Protein AF-A0A091QNP7-F1 (afdb_monomer_lite)

Secondary structure (DSSP, 8-state):
----SHHHHHHHHHHHHHH-HHHHHHHHHTT--HHHHHHHHHHHHHHHHHHSS---SS-----TTGGGGHHHHHHHS---HHHHHHHHHHHHHHHHHHHHHH-TTT-----HHHHHHSHHHHHHHHHHHHT----GGGG-GGGGBTSTTSB---TT-TTHHHHTSPS-STTTTTTTTTS-HHHHHTHHHH-THHHHTT--TT-SS---

Structure (mmCIF, N/CA/C/O backbone):
data_AF-A0A091QNP7-F1
#
_entry.id   AF-A0A091QNP7-F1
#
loop_
_atom_site.group_PDB
_atom_site.id
_atom_site.type_symbol
_atom_site.label_atom_id
_atom_site.label_alt_id
_atom_site.label_comp_id
_atom_site.label_asym_id
_atom_site.label_entity_id
_atom_site.label_seq_id
_atom_site.pdbx_PDB_ins_code
_atom_site.Cartn_x
_atom_site.Cartn_y
_atom_site.Cartn_z
_atom_site.occupancy
_atom_site.B_iso_or_equiv
_atom_site.auth_seq_id
_atom_site.auth_comp_id
_atom_site.auth_asym_id
_atom_site.auth_atom_id
_atom_site.pdbx_PDB_model_num
ATOM 1 N N . GLY A 1 1 ? 13.760 8.610 9.015 1.00 51.06 1 GLY A N 1
ATOM 2 C CA . GLY A 1 1 ? 15.199 8.349 9.162 1.00 51.06 1 GLY A CA 1
ATOM 3 C C . GLY A 1 1 ? 15.942 9.652 9.354 1.00 51.06 1 GLY A C 1
ATOM 4 O O . GLY A 1 1 ? 15.444 10.694 8.928 1.00 51.06 1 GLY A O 1
ATOM 5 N N . GLU A 1 2 ? 17.093 9.582 10.011 1.00 57.31 2 GLU A N 1
ATOM 6 C CA . GLU A 1 2 ? 18.054 10.683 10.126 1.00 57.31 2 GLU A CA 1
ATOM 7 C C . GLU A 1 2 ? 18.531 11.152 8.738 1.00 57.31 2 GLU A C 1
ATOM 9 O O . GLU A 1 2 ? 18.482 10.392 7.768 1.00 57.31 2 GLU A O 1
ATOM 14 N N . GLU A 1 3 ? 18.949 12.416 8.619 1.00 69.94 3 GLU A N 1
ATOM 15 C CA . GLU A 1 3 ? 19.499 12.941 7.362 1.00 69.94 3 GLU A CA 1
ATOM 16 C C . GLU A 1 3 ? 20.899 12.385 7.133 1.00 69.94 3 GLU A C 1
ATOM 18 O O . GLU A 1 3 ? 21.809 12.640 7.921 1.00 69.94 3 GLU A O 1
ATOM 23 N N . THR A 1 4 ? 21.100 11.690 6.019 1.00 74.38 4 THR A N 1
ATOM 24 C CA . THR A 1 4 ? 22.408 11.105 5.711 1.00 74.38 4 THR A CA 1
ATOM 25 C C . THR A 1 4 ? 23.381 12.157 5.187 1.00 74.38 4 THR A C 1
ATOM 27 O O . THR A 1 4 ? 24.594 12.009 5.320 1.00 74.38 4 THR A O 1
ATOM 30 N N . ARG A 1 5 ? 22.862 13.215 4.539 1.00 80.75 5 ARG A N 1
ATOM 31 C CA . ARG A 1 5 ? 23.583 14.289 3.826 1.00 80.75 5 ARG A CA 1
ATOM 32 C C . ARG A 1 5 ? 24.533 13.827 2.717 1.00 80.75 5 ARG A C 1
ATOM 34 O O . ARG A 1 5 ? 24.990 14.660 1.932 1.00 80.75 5 ARG A O 1
ATOM 41 N N . ILE A 1 6 ? 24.818 12.533 2.613 1.00 88.62 6 ILE A N 1
ATOM 42 C CA . ILE A 1 6 ? 25.757 11.958 1.656 1.00 88.62 6 ILE A CA 1
ATOM 43 C C . ILE A 1 6 ? 25.082 11.601 0.334 1.00 88.62 6 ILE A C 1
ATOM 45 O O . ILE A 1 6 ? 25.638 11.892 -0.723 1.00 88.62 6 ILE A O 1
ATOM 49 N N . ILE A 1 7 ? 23.842 11.102 0.377 1.00 88.88 7 ILE A N 1
ATOM 50 C CA . ILE A 1 7 ? 23.027 10.840 -0.817 1.00 88.88 7 ILE A CA 1
ATOM 51 C C . ILE A 1 7 ? 22.883 12.102 -1.690 1.00 88.88 7 ILE A C 1
ATOM 53 O O . ILE A 1 7 ? 23.222 12.039 -2.874 1.00 88.88 7 ILE A O 1
ATOM 57 N N . PRO A 1 8 ? 22.467 13.279 -1.171 1.00 85.31 8 PRO A N 1
ATOM 58 C CA . PRO A 1 8 ? 22.360 14.478 -2.005 1.00 85.31 8 PRO A CA 1
ATOM 59 C C . PRO A 1 8 ? 23.708 14.971 -2.560 1.00 85.31 8 PRO A C 1
ATOM 61 O O . PRO A 1 8 ? 23.732 15.534 -3.655 1.00 85.31 8 PRO A O 1
ATOM 64 N N . ARG A 1 9 ? 24.831 14.745 -1.860 1.00 92.31 9 ARG A N 1
ATOM 65 C CA . ARG A 1 9 ? 26.177 15.099 -2.357 1.00 92.31 9 ARG A CA 1
ATOM 66 C C . ARG A 1 9 ? 26.593 14.216 -3.528 1.00 92.31 9 ARG A C 1
ATOM 68 O O . ARG A 1 9 ? 27.063 14.731 -4.539 1.00 92.31 9 ARG A O 1
ATOM 75 N N . LEU A 1 10 ? 26.372 12.909 -3.410 1.00 93.75 10 LEU A N 1
ATOM 76 C CA . LEU A 1 10 ? 26.678 11.958 -4.473 1.00 93.75 10 LEU A CA 1
ATOM 77 C C . LEU A 1 10 ? 25.817 12.224 -5.717 1.00 93.75 10 LEU A C 1
ATOM 79 O O . LEU A 1 10 ? 26.327 12.260 -6.835 1.00 93.75 10 LEU A O 1
ATOM 83 N N . LEU A 1 11 ? 24.525 12.505 -5.524 1.00 89.69 11 LEU A N 1
ATOM 84 C CA . LEU A 1 11 ? 23.616 12.884 -6.609 1.00 89.69 11 LEU A CA 1
ATOM 85 C C . LEU A 1 11 ? 24.062 14.170 -7.323 1.00 89.69 11 LEU A C 1
ATOM 87 O O . LEU A 1 11 ? 24.030 14.228 -8.553 1.00 89.69 11 LEU A O 1
ATOM 91 N N . ALA A 1 12 ? 24.512 15.182 -6.575 1.00 88.88 12 ALA A N 1
ATOM 92 C CA . ALA A 1 12 ? 25.044 16.416 -7.151 1.00 88.88 12 ALA A CA 1
ATOM 93 C C . ALA A 1 12 ? 26.323 16.165 -7.968 1.00 88.88 12 ALA A C 1
ATOM 95 O O . ALA A 1 12 ? 26.458 16.693 -9.072 1.00 88.88 12 ALA A O 1
ATOM 96 N N . MET A 1 13 ? 27.228 15.322 -7.461 1.00 93.94 13 MET A N 1
ATOM 97 C CA . MET A 1 13 ? 28.455 14.943 -8.165 1.00 93.94 13 MET A CA 1
ATOM 98 C C . MET A 1 13 ? 28.148 14.205 -9.473 1.00 93.94 13 MET A C 1
ATOM 100 O O . MET A 1 13 ? 28.656 14.583 -10.527 1.00 93.94 13 MET A O 1
ATOM 104 N N . ARG A 1 14 ? 27.220 13.242 -9.443 1.00 93.81 14 ARG A N 1
ATOM 105 C CA . ARG A 1 14 ? 26.758 12.554 -10.654 1.00 93.81 14 ARG A CA 1
ATOM 106 C C . ARG A 1 14 ? 26.161 13.524 -11.673 1.00 93.81 14 ARG A C 1
ATOM 108 O O . ARG A 1 14 ? 26.443 13.413 -12.865 1.00 93.81 14 ARG A O 1
ATOM 115 N N . GLN A 1 15 ? 25.330 14.476 -11.240 1.00 89.25 15 GLN A N 1
ATOM 116 C CA . GLN A 1 15 ? 24.777 15.488 -12.150 1.00 89.25 15 GLN A CA 1
ATOM 117 C C . GLN A 1 15 ? 25.870 16.361 -12.782 1.00 89.25 15 GLN A C 1
ATOM 119 O O . GLN A 1 15 ? 25.737 16.736 -13.947 1.00 89.25 15 GLN A O 1
ATOM 124 N N . ALA A 1 16 ? 26.935 16.680 -12.043 1.00 92.12 16 ALA A N 1
ATOM 125 C CA . ALA A 1 16 ? 28.058 17.449 -12.570 1.00 92.12 16 ALA A CA 1
ATOM 126 C C . ALA A 1 16 ? 28.788 16.693 -13.693 1.00 92.12 16 ALA A C 1
ATOM 128 O O . ALA A 1 16 ? 29.049 17.284 -14.742 1.00 92.12 16 ALA A O 1
ATOM 129 N N . TRP A 1 17 ? 29.033 15.389 -13.522 1.00 93.62 17 TRP A N 1
ATOM 130 C CA . TRP A 1 17 ? 29.612 14.540 -14.572 1.00 93.62 17 TRP A CA 1
ATOM 131 C C . TRP A 1 17 ? 28.734 14.502 -15.821 1.00 93.62 17 TRP A C 1
ATOM 133 O O . TRP A 1 17 ? 29.217 14.737 -16.922 1.00 93.62 17 TRP A O 1
ATOM 143 N N . ALA A 1 18 ? 27.424 14.310 -15.646 1.00 87.69 18 ALA A N 1
ATOM 144 C CA . ALA A 1 18 ? 26.485 14.240 -16.762 1.00 87.69 18 ALA A CA 1
ATOM 145 C C . ALA A 1 18 ? 26.365 15.559 -17.553 1.00 87.69 18 ALA A C 1
ATOM 147 O O . ALA A 1 18 ? 26.068 15.530 -18.745 1.00 87.69 18 ALA A O 1
ATOM 148 N N . ARG A 1 19 ? 26.569 16.715 -16.904 1.00 90.00 19 ARG A N 1
ATOM 149 C CA . ARG A 1 19 ? 26.488 18.046 -17.538 1.00 90.00 19 ARG A CA 1
ATOM 150 C C . ARG A 1 19 ? 27.803 18.503 -18.171 1.00 90.00 19 ARG A C 1
ATOM 152 O O . ARG A 1 19 ? 27.784 19.364 -19.046 1.00 90.00 19 ARG A O 1
ATOM 159 N N . SER A 1 20 ? 28.935 17.967 -17.725 1.00 93.06 20 SER A N 1
ATOM 160 C CA . SER A 1 20 ? 30.251 18.309 -18.261 1.00 93.06 20 SER A CA 1
ATOM 161 C C . SER A 1 20 ? 30.553 17.455 -19.489 1.00 93.06 20 SER A C 1
ATOM 163 O O . SER A 1 20 ? 30.916 16.292 -19.358 1.00 93.06 20 SER A O 1
ATOM 165 N N . GLY A 1 21 ? 30.450 18.032 -20.691 1.00 88.81 21 GLY A N 1
ATOM 166 C CA . GLY A 1 21 ? 30.704 17.293 -21.936 1.00 88.81 21 GLY A CA 1
ATOM 167 C C . GLY A 1 21 ? 32.105 16.672 -22.003 1.00 88.81 21 GLY A C 1
ATOM 168 O O . GLY A 1 21 ? 32.252 15.528 -22.420 1.00 88.81 21 GLY A O 1
ATOM 169 N N . ARG A 1 22 ? 33.130 17.389 -21.515 1.00 93.50 22 ARG A N 1
ATOM 170 C CA . ARG A 1 22 ? 34.508 16.874 -21.459 1.00 93.50 22 ARG A CA 1
ATOM 171 C C . ARG A 1 22 ? 34.646 15.721 -20.465 1.00 93.50 22 ARG A C 1
ATOM 173 O O . ARG A 1 22 ? 35.313 14.745 -20.776 1.00 93.50 22 ARG A O 1
ATOM 180 N N . GLU A 1 23 ? 34.052 15.836 -19.278 1.00 92.12 23 GLU A N 1
ATOM 181 C CA . GLU A 1 23 ? 34.167 14.778 -18.268 1.00 92.12 23 GLU A CA 1
ATOM 182 C C . GLU A 1 23 ? 33.359 13.543 -18.659 1.00 92.12 23 GLU A C 1
ATOM 184 O O . GLU A 1 23 ? 33.860 12.430 -18.542 1.00 92.12 23 GLU A O 1
ATOM 189 N N . LYS A 1 24 ? 32.156 13.737 -19.210 1.00 89.62 24 LYS A N 1
ATOM 190 C CA . LYS A 1 24 ? 31.344 12.649 -19.750 1.00 89.62 24 LYS A CA 1
ATOM 191 C C . LYS A 1 24 ? 32.107 11.855 -20.811 1.00 89.62 24 LYS A C 1
ATOM 193 O O . LYS A 1 24 ? 32.176 10.639 -20.709 1.00 89.62 24 LYS A O 1
ATOM 198 N N . MET A 1 25 ? 32.751 12.541 -21.758 1.00 91.88 25 MET A N 1
ATOM 199 C CA . MET A 1 25 ? 33.555 11.887 -22.795 1.00 91.88 25 MET A CA 1
ATOM 200 C C . MET A 1 25 ? 34.696 11.049 -22.205 1.00 91.88 25 MET A C 1
ATOM 202 O O . MET A 1 25 ? 34.890 9.913 -22.618 1.00 91.88 25 MET A O 1
ATOM 206 N N . ARG A 1 26 ? 35.410 11.564 -21.194 1.00 95.38 26 ARG A N 1
ATOM 207 C CA . ARG A 1 26 ? 36.482 10.811 -20.518 1.00 95.38 26 ARG A CA 1
ATOM 208 C C . ARG A 1 26 ? 35.960 9.574 -19.791 1.00 95.38 26 ARG A C 1
ATOM 210 O O . ARG A 1 26 ? 36.621 8.541 -19.812 1.00 95.38 26 ARG A O 1
ATOM 217 N N . LEU A 1 27 ? 34.808 9.688 -19.129 1.00 94.62 27 LEU A N 1
ATOM 218 C CA . LEU A 1 27 ? 34.163 8.568 -18.441 1.00 94.62 27 LEU A CA 1
ATOM 219 C C . LEU A 1 27 ? 33.720 7.496 -19.441 1.00 94.62 27 LEU A C 1
ATOM 221 O O . LEU A 1 27 ? 34.017 6.322 -19.235 1.00 94.62 27 LEU A O 1
ATOM 225 N N . ASP A 1 28 ? 33.094 7.906 -20.545 1.00 90.44 28 ASP A N 1
ATOM 226 C CA . ASP A 1 28 ? 32.654 7.000 -21.605 1.00 90.44 28 ASP A CA 1
ATOM 227 C C . ASP A 1 28 ? 33.854 6.281 -22.261 1.00 90.44 28 ASP A C 1
ATOM 229 O O . ASP A 1 28 ? 33.827 5.059 -22.407 1.00 90.44 28 ASP A O 1
ATOM 233 N N . GLU A 1 29 ? 34.947 6.994 -22.568 1.00 94.75 29 GLU A N 1
ATOM 234 C CA . GLU A 1 29 ? 36.192 6.406 -23.102 1.00 94.75 29 GLU A CA 1
ATOM 235 C C . GLU A 1 29 ? 36.876 5.442 -22.119 1.00 94.75 29 GLU A C 1
ATOM 237 O O . GLU A 1 29 ? 37.519 4.480 -22.537 1.00 94.75 29 GLU A O 1
ATOM 242 N N . ALA A 1 30 ? 36.715 5.664 -20.812 1.00 95.94 30 ALA A N 1
ATOM 243 C CA . ALA A 1 30 ? 37.206 4.770 -19.766 1.00 95.94 30 ALA A CA 1
ATOM 244 C C . ALA A 1 30 ? 36.272 3.571 -19.490 1.00 95.94 30 ALA A C 1
ATOM 246 O O . ALA A 1 30 ? 36.541 2.783 -18.583 1.00 95.94 30 ALA A O 1
ATOM 247 N N . GLY A 1 31 ? 35.165 3.432 -20.231 1.00 92.75 31 GLY A N 1
ATOM 248 C CA . GLY A 1 31 ? 34.166 2.378 -20.028 1.00 92.75 31 GLY A CA 1
ATOM 249 C C . GLY A 1 31 ? 33.230 2.612 -18.836 1.00 92.75 31 GLY A C 1
ATOM 250 O O . GLY A 1 31 ? 32.424 1.743 -18.502 1.00 92.75 31 GLY A O 1
ATOM 251 N N . VAL A 1 32 ? 33.290 3.786 -18.203 1.00 94.94 32 VAL A N 1
ATOM 252 C CA . VAL A 1 32 ? 32.420 4.196 -17.091 1.00 94.94 32 VAL A CA 1
ATOM 253 C C . VAL A 1 32 ? 31.150 4.832 -17.661 1.00 94.94 32 VAL A C 1
ATOM 255 O O . VAL A 1 32 ? 30.901 6.028 -17.534 1.00 94.94 32 VAL A O 1
ATOM 258 N N . THR A 1 33 ? 30.353 4.006 -18.336 1.00 94.25 33 THR A N 1
ATOM 259 C CA . THR A 1 33 ? 29.128 4.439 -19.022 1.00 94.25 33 THR A CA 1
ATOM 260 C C . THR A 1 33 ? 28.024 4.851 -18.042 1.00 94.25 33 THR A C 1
ATOM 262 O O . THR A 1 33 ? 28.055 4.512 -16.854 1.00 94.25 33 THR A O 1
ATOM 265 N N . ASP A 1 34 ? 26.977 5.513 -18.552 1.00 91.19 34 ASP A N 1
ATOM 266 C CA . ASP A 1 34 ? 25.759 5.821 -17.784 1.00 91.19 34 ASP A CA 1
ATOM 267 C C . ASP A 1 34 ? 25.165 4.565 -17.097 1.00 91.19 34 ASP A C 1
ATOM 269 O O . ASP A 1 34 ? 24.663 4.675 -15.984 1.00 91.19 34 ASP A O 1
ATOM 273 N N . GLN A 1 35 ? 25.269 3.363 -17.688 1.00 88.81 35 GLN A N 1
ATOM 274 C CA . GLN A 1 35 ? 24.820 2.115 -17.044 1.00 88.81 35 GLN A CA 1
ATOM 275 C C . GLN A 1 35 ? 25.671 1.735 -15.825 1.00 88.81 35 GLN A C 1
ATOM 277 O O . GLN A 1 35 ? 25.123 1.357 -14.789 1.00 88.81 35 GLN A O 1
ATOM 282 N N . VAL A 1 36 ? 26.999 1.843 -15.933 1.00 93.12 36 VAL A N 1
ATOM 283 C CA . VAL A 1 36 ? 27.922 1.541 -14.825 1.00 93.12 36 VAL A CA 1
ATOM 284 C C . VAL A 1 36 ? 27.706 2.531 -13.681 1.00 93.12 36 VAL A C 1
ATOM 286 O O . VAL A 1 36 ? 27.620 2.135 -12.517 1.00 93.12 36 VAL A O 1
ATOM 289 N N . LEU A 1 37 ? 27.560 3.817 -14.011 1.00 94.06 37 LEU A N 1
ATOM 290 C CA . LEU A 1 37 ? 27.272 4.868 -13.038 1.00 94.06 37 LEU A CA 1
ATOM 291 C C . LEU A 1 37 ? 25.910 4.669 -12.371 1.00 94.06 37 LEU A C 1
ATOM 293 O O . LEU A 1 37 ? 25.819 4.783 -11.151 1.00 94.06 37 LEU A O 1
ATOM 297 N N . ASP A 1 38 ? 24.864 4.352 -13.133 1.00 92.06 38 ASP A N 1
ATOM 298 C CA . ASP A 1 38 ? 23.526 4.125 -12.589 1.00 92.06 38 ASP A CA 1
ATOM 299 C C . ASP A 1 38 ? 23.518 2.937 -11.610 1.00 92.06 38 ASP A C 1
ATOM 301 O O . ASP A 1 38 ? 22.998 3.074 -10.500 1.00 92.06 38 ASP A O 1
ATOM 305 N N . ALA A 1 39 ? 24.173 1.823 -11.959 1.00 84.00 39 ALA A N 1
ATOM 306 C CA . ALA A 1 39 ? 24.298 0.653 -11.086 1.00 84.00 39 ALA A CA 1
ATOM 307 C C . ALA A 1 39 ? 25.068 0.967 -9.789 1.00 84.00 39 ALA A C 1
ATOM 309 O O . ALA A 1 39 ? 24.630 0.606 -8.693 1.00 84.00 39 ALA A O 1
ATOM 310 N N . ALA A 1 40 ? 26.185 1.697 -9.887 1.00 92.50 40 ALA A N 1
ATOM 311 C CA . ALA A 1 40 ?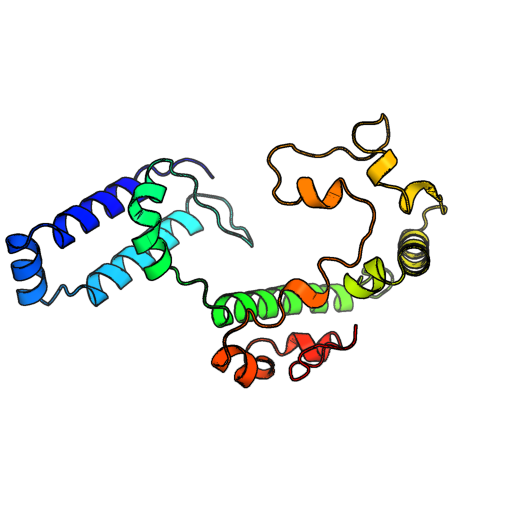 26.959 2.122 -8.720 1.00 92.50 40 ALA A CA 1
ATOM 312 C C . ALA A 1 40 ? 26.155 3.068 -7.807 1.00 92.50 40 ALA A C 1
ATOM 314 O O . ALA A 1 40 ? 26.177 2.933 -6.581 1.00 92.50 40 ALA A O 1
ATOM 315 N N . MET A 1 41 ? 25.402 4.000 -8.398 1.00 93.31 41 MET A N 1
ATOM 316 C CA . MET A 1 41 ? 24.537 4.929 -7.668 1.00 93.31 41 MET A CA 1
ATOM 317 C C . MET A 1 41 ? 23.376 4.206 -6.976 1.00 93.31 41 MET A C 1
ATOM 319 O O . MET A 1 41 ? 23.075 4.518 -5.824 1.00 93.31 41 MET A O 1
ATOM 323 N N . GLN A 1 42 ? 22.743 3.235 -7.645 1.00 86.38 42 GLN A N 1
ATOM 324 C CA . GLN A 1 42 ? 21.691 2.396 -7.062 1.00 86.38 42 GLN A CA 1
ATOM 325 C C . GLN A 1 42 ? 22.198 1.645 -5.832 1.00 86.38 42 GLN A C 1
ATOM 327 O O . GLN A 1 42 ? 21.592 1.742 -4.764 1.00 86.38 42 GLN A O 1
ATOM 332 N N . ALA A 1 43 ? 23.324 0.940 -5.977 1.00 88.44 43 ALA A N 1
ATOM 333 C CA . ALA A 1 43 ? 23.920 0.151 -4.907 1.00 88.44 43 ALA A CA 1
ATOM 334 C C . ALA A 1 43 ? 24.276 1.022 -3.696 1.00 88.44 43 ALA A C 1
ATOM 336 O O . ALA A 1 43 ? 23.872 0.709 -2.579 1.00 88.44 43 ALA A O 1
ATOM 337 N N . PHE A 1 44 ? 24.952 2.155 -3.916 1.00 93.38 44 PHE A N 1
ATOM 338 C CA . PHE A 1 44 ? 25.326 3.068 -2.836 1.00 93.38 44 PHE A CA 1
ATOM 339 C C . PHE A 1 44 ? 24.105 3.599 -2.077 1.00 93.38 44 PHE A C 1
ATOM 341 O O . PHE A 1 44 ? 24.069 3.574 -0.848 1.00 93.38 44 PHE A O 1
ATOM 348 N N . ILE A 1 45 ? 23.098 4.095 -2.801 1.00 88.62 45 ILE A N 1
ATOM 349 C CA . ILE A 1 45 ? 21.911 4.694 -2.184 1.00 88.62 45 ILE A CA 1
ATOM 350 C C . ILE A 1 45 ? 21.115 3.634 -1.411 1.00 88.62 45 ILE A C 1
ATOM 352 O O . ILE A 1 45 ? 20.689 3.915 -0.294 1.00 88.62 45 ILE A O 1
ATOM 356 N N . LEU A 1 46 ? 20.945 2.421 -1.954 1.00 83.44 46 LEU A N 1
ATOM 357 C CA . LEU A 1 46 ? 20.250 1.330 -1.261 1.00 83.44 46 LEU A CA 1
ATOM 358 C C . LEU A 1 46 ? 20.990 0.875 -0.005 1.00 83.44 46 LEU A C 1
ATOM 360 O O . LEU A 1 46 ? 20.353 0.709 1.030 1.00 83.44 46 LEU A O 1
ATOM 364 N N . GLU A 1 47 ? 22.310 0.712 -0.078 1.00 88.69 47 GLU A N 1
ATOM 365 C CA . GLU A 1 47 ? 23.143 0.327 1.065 1.00 88.69 47 GLU A CA 1
ATOM 366 C C . GLU A 1 47 ? 23.031 1.336 2.207 1.00 88.69 47 GLU A C 1
ATOM 368 O O . GLU A 1 47 ? 22.783 0.951 3.351 1.00 88.69 47 GLU A O 1
ATOM 373 N N . VAL A 1 48 ? 23.125 2.632 1.892 1.00 86.25 48 VAL A N 1
ATOM 374 C CA . VAL A 1 48 ? 22.924 3.693 2.880 1.00 86.25 48 VAL A CA 1
ATOM 375 C C . VAL A 1 48 ? 21.518 3.587 3.466 1.00 86.25 48 VAL A C 1
ATOM 377 O O . VAL A 1 48 ? 21.389 3.404 4.673 1.00 86.25 48 VAL A O 1
ATOM 380 N N . ILE A 1 49 ? 20.469 3.643 2.635 1.00 83.81 49 ILE A N 1
ATOM 381 C CA . ILE A 1 49 ? 19.062 3.638 3.076 1.00 83.81 49 ILE A CA 1
ATOM 382 C C . ILE A 1 49 ? 18.716 2.410 3.933 1.00 83.81 49 ILE A C 1
ATOM 384 O O . ILE A 1 49 ? 17.980 2.542 4.907 1.00 83.81 49 ILE A O 1
ATOM 388 N N . ALA A 1 50 ? 19.225 1.229 3.582 1.00 81.62 50 ALA A N 1
ATOM 389 C CA . ALA A 1 50 ? 18.899 -0.020 4.264 1.00 81.62 50 ALA A CA 1
ATOM 390 C C . ALA A 1 50 ? 19.650 -0.218 5.587 1.00 81.62 50 ALA A C 1
ATOM 392 O O . ALA A 1 50 ? 19.140 -0.925 6.452 1.00 81.62 50 ALA A O 1
ATOM 393 N N . LYS A 1 51 ? 20.851 0.360 5.741 1.00 83.44 51 LYS A N 1
ATOM 394 C CA . LYS A 1 51 ? 21.742 0.075 6.883 1.00 83.44 51 LYS A CA 1
ATOM 395 C C . LYS A 1 51 ? 21.968 1.251 7.827 1.00 83.44 51 LYS A C 1
ATOM 397 O O . LYS A 1 51 ? 22.521 1.050 8.902 1.00 83.44 51 LYS A O 1
ATOM 402 N N . HIS A 1 52 ? 21.563 2.468 7.461 1.00 82.12 52 HIS A N 1
ATOM 403 C CA . HIS A 1 52 ? 21.746 3.640 8.325 1.00 82.12 52 HIS A CA 1
ATOM 404 C C . HIS A 1 52 ? 20.687 3.760 9.442 1.00 82.12 52 HIS A C 1
ATOM 406 O O . HIS A 1 52 ? 20.716 4.719 10.212 1.00 82.12 52 HIS A O 1
ATOM 412 N N . GLY A 1 53 ? 19.723 2.839 9.510 1.00 75.31 53 GLY A N 1
ATOM 413 C CA . GLY A 1 53 ? 18.682 2.796 10.534 1.00 75.31 53 GLY A CA 1
ATOM 414 C C . GLY A 1 53 ? 18.169 1.376 10.754 1.00 75.31 53 GLY A C 1
ATOM 415 O O . GLY A 1 53 ? 18.660 0.431 10.138 1.00 75.31 53 GLY A O 1
ATOM 416 N N . GLU A 1 54 ? 17.173 1.237 11.627 1.00 76.62 54 GLU A N 1
ATOM 417 C CA . GLU A 1 54 ? 16.578 -0.065 11.937 1.00 76.62 54 GLU A CA 1
ATOM 418 C C . GLU A 1 54 ? 15.908 -0.705 10.706 1.00 76.62 54 GLU A C 1
ATOM 420 O O . GLU A 1 54 ? 15.261 0.002 9.919 1.00 76.62 54 GLU A O 1
ATOM 425 N N . PRO A 1 55 ? 16.001 -2.038 10.538 1.00 70.31 55 PRO A N 1
ATOM 426 C CA . PRO A 1 55 ? 15.324 -2.746 9.459 1.00 70.31 55 PRO A CA 1
ATOM 427 C C . PRO A 1 55 ? 13.812 -2.488 9.469 1.00 70.31 55 PRO A C 1
ATOM 429 O O . PRO A 1 55 ? 13.140 -2.649 10.486 1.00 70.31 55 PRO A O 1
ATOM 432 N N . ALA A 1 56 ? 13.253 -2.136 8.311 1.00 66.12 56 ALA A N 1
ATOM 433 C CA . ALA A 1 56 ? 11.826 -1.878 8.161 1.00 66.12 56 ALA A CA 1
ATOM 434 C C . ALA A 1 56 ? 11.294 -2.428 6.835 1.00 66.12 56 ALA A C 1
ATOM 436 O O . ALA A 1 56 ? 11.982 -2.423 5.815 1.00 66.12 56 ALA A O 1
ATOM 437 N N . ARG A 1 57 ? 10.021 -2.846 6.833 1.00 58.09 57 ARG A N 1
ATOM 438 C CA . ARG A 1 57 ? 9.312 -3.304 5.623 1.00 58.09 57 ARG A CA 1
ATOM 439 C C . ARG A 1 57 ? 9.267 -2.237 4.524 1.00 58.09 57 ARG A C 1
ATOM 441 O O . ARG A 1 57 ? 9.281 -2.574 3.344 1.00 58.09 57 ARG A O 1
ATOM 448 N N . TYR A 1 58 ? 9.215 -0.965 4.916 1.00 67.19 58 TYR A N 1
ATOM 449 C CA . TYR A 1 58 ? 9.278 0.179 4.014 1.00 67.19 58 TYR A CA 1
ATOM 450 C C . TYR A 1 58 ? 10.451 1.058 4.413 1.00 67.19 58 TYR A C 1
ATOM 452 O O . TYR A 1 58 ? 10.440 1.685 5.472 1.00 67.19 58 TYR A O 1
ATOM 460 N N . LEU A 1 59 ? 11.458 1.106 3.551 1.00 71.69 59 LEU A N 1
ATOM 461 C CA . LEU A 1 59 ? 12.598 1.983 3.746 1.00 71.69 59 LEU A CA 1
ATOM 462 C C . LEU A 1 59 ? 12.254 3.385 3.235 1.00 71.69 59 LEU A C 1
ATOM 464 O O . LEU A 1 59 ? 11.682 3.542 2.154 1.00 71.69 59 LEU A O 1
ATOM 468 N N . CYS A 1 60 ? 12.594 4.410 4.013 1.00 75.50 60 CYS A N 1
ATOM 469 C CA . CYS A 1 60 ? 12.388 5.806 3.643 1.00 75.50 60 CYS A CA 1
ATOM 470 C C . CYS A 1 60 ? 13.697 6.583 3.788 1.00 75.50 60 CYS A C 1
ATOM 472 O O . CYS A 1 60 ? 14.455 6.372 4.733 1.00 75.50 60 CYS A O 1
ATOM 474 N N . ASN A 1 61 ? 13.935 7.517 2.868 1.00 78.50 61 ASN A N 1
ATOM 475 C CA . ASN A 1 61 ? 15.025 8.476 2.967 1.00 78.50 61 ASN A CA 1
ATOM 476 C C . ASN A 1 61 ? 14.461 9.896 3.023 1.00 78.50 61 ASN A C 1
ATOM 478 O O . ASN A 1 61 ? 13.571 10.248 2.248 1.00 78.50 61 ASN A O 1
ATOM 482 N N . LYS A 1 62 ? 14.978 10.707 3.950 1.00 74.31 62 LYS A N 1
ATOM 483 C CA . LYS A 1 62 ? 14.596 12.110 4.117 1.00 74.31 62 LYS A CA 1
ATOM 484 C C . LYS A 1 62 ? 15.859 12.956 4.121 1.00 74.31 62 LYS A C 1
ATOM 486 O O . LYS A 1 62 ? 16.422 13.234 5.169 1.00 74.31 62 LYS A O 1
ATOM 491 N N . ASP A 1 63 ? 16.265 13.389 2.936 1.00 72.38 63 ASP A N 1
ATOM 492 C CA . ASP A 1 63 ? 17.364 14.329 2.721 1.00 72.38 63 ASP A CA 1
ATOM 493 C C . ASP A 1 63 ? 16.842 15.496 1.854 1.00 72.38 63 ASP A C 1
ATOM 495 O O . ASP A 1 63 ? 16.527 15.269 0.681 1.00 72.38 63 ASP A O 1
ATOM 499 N N . PRO A 1 64 ? 16.734 16.740 2.374 1.00 60.81 64 PRO A N 1
ATOM 500 C CA . PRO A 1 64 ? 16.008 17.841 1.719 1.00 60.81 64 PRO A CA 1
ATOM 501 C C . PRO A 1 64 ? 16.403 18.124 0.262 1.00 60.81 64 PRO A C 1
ATOM 503 O O . PRO A 1 64 ? 15.569 18.503 -0.557 1.00 60.81 64 PRO A O 1
ATOM 506 N N . PHE A 1 65 ? 17.676 17.919 -0.089 1.00 71.88 65 PHE A N 1
ATOM 507 C CA . PHE A 1 65 ? 18.195 18.223 -1.425 1.00 71.88 65 PHE A CA 1
ATOM 508 C C . PHE A 1 65 ? 18.130 17.063 -2.423 1.00 71.88 65 PHE A C 1
ATOM 510 O O . PHE A 1 65 ? 18.415 17.273 -3.602 1.00 71.88 65 PHE A O 1
ATOM 517 N N . THR A 1 66 ? 17.726 15.861 -2.006 1.00 75.06 66 THR A N 1
ATOM 518 C CA . THR A 1 66 ? 17.593 14.708 -2.920 1.00 75.06 66 THR A CA 1
ATOM 519 C C . THR A 1 66 ? 16.528 14.935 -3.987 1.00 75.06 66 THR A C 1
ATOM 521 O O . THR A 1 66 ? 16.708 14.524 -5.133 1.00 75.06 66 THR A O 1
ATOM 524 N N . LEU A 1 67 ? 15.485 15.705 -3.662 1.00 69.12 67 LEU A N 1
ATOM 525 C CA . LEU A 1 67 ? 14.414 16.068 -4.592 1.00 69.12 67 LEU A CA 1
ATOM 526 C C . LEU A 1 67 ? 14.899 16.859 -5.817 1.0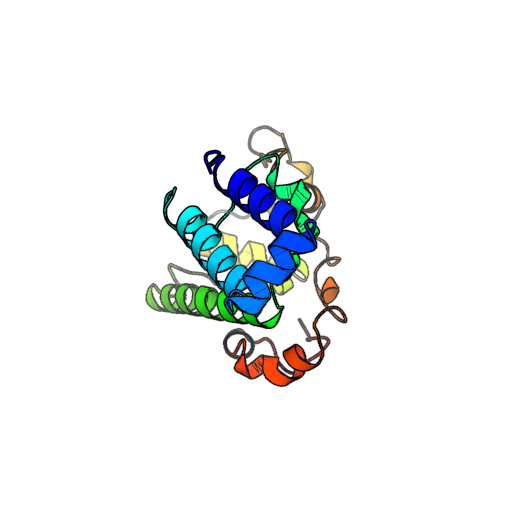0 69.12 67 LEU A C 1
ATOM 528 O O . LEU A 1 67 ? 14.261 16.788 -6.862 1.00 69.12 67 LEU A O 1
ATOM 532 N N . LYS A 1 68 ? 16.063 17.526 -5.759 1.00 68.31 68 LYS A N 1
ATOM 533 C CA . LYS A 1 68 ? 16.682 18.157 -6.947 1.00 68.31 68 LYS A CA 1
ATOM 534 C C . LYS A 1 68 ? 17.082 17.148 -8.029 1.00 68.31 68 LYS A C 1
ATOM 536 O O . LYS A 1 68 ? 17.342 17.527 -9.168 1.00 68.31 68 LYS A O 1
ATOM 541 N N . SER A 1 69 ? 17.166 15.872 -7.666 1.00 80.56 69 SER A N 1
ATOM 542 C CA . SER A 1 69 ? 17.479 14.764 -8.564 1.00 80.56 69 SER A CA 1
ATOM 543 C C . SER A 1 69 ? 16.298 13.811 -8.731 1.00 80.56 69 SER A C 1
ATOM 545 O O . SER A 1 69 ? 16.516 12.678 -9.141 1.00 80.56 69 SER A O 1
ATOM 547 N N . SER A 1 70 ? 15.064 14.236 -8.439 1.00 71.69 70 SER A N 1
ATOM 548 C CA . SER A 1 70 ? 13.867 13.378 -8.472 1.00 71.69 70 SER A CA 1
ATOM 549 C C . SER A 1 70 ? 13.686 12.627 -9.795 1.00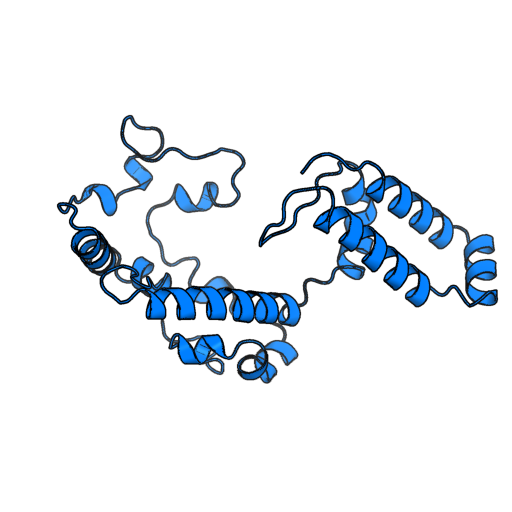 71.69 70 SER A C 1
ATOM 551 O O . SER A 1 70 ? 13.443 11.427 -9.775 1.00 71.69 70 SER A O 1
ATOM 553 N N . VAL A 1 71 ? 13.894 13.290 -10.938 1.00 78.44 71 VAL A N 1
ATOM 554 C CA . VAL A 1 71 ? 13.823 12.665 -12.275 1.00 78.44 71 VAL A CA 1
ATOM 555 C C . VAL A 1 71 ? 14.848 11.539 -12.424 1.00 78.44 71 VAL A C 1
ATOM 557 O O . VAL A 1 71 ? 14.547 10.468 -12.940 1.00 78.44 71 VAL A O 1
ATOM 560 N N . TYR A 1 72 ? 16.068 11.764 -11.939 1.00 84.62 72 TYR A N 1
ATOM 561 C CA . TYR A 1 72 ? 17.128 10.763 -11.983 1.00 84.62 72 TYR A CA 1
ATOM 562 C C . TYR A 1 72 ? 16.883 9.629 -10.981 1.00 84.62 72 TYR A C 1
ATOM 564 O O . TYR A 1 72 ? 17.047 8.466 -11.326 1.00 84.62 72 TYR A O 1
ATOM 572 N N . LEU A 1 73 ? 16.420 9.948 -9.771 1.00 81.06 73 LEU A N 1
ATOM 573 C CA . LEU A 1 73 ? 16.053 8.963 -8.755 1.00 81.06 73 LEU A CA 1
ATOM 574 C C . LEU A 1 73 ? 14.890 8.075 -9.209 1.00 81.06 73 LEU A C 1
ATOM 576 O O . LEU A 1 73 ? 14.922 6.885 -8.934 1.00 81.06 73 LEU A O 1
ATOM 580 N N . ALA A 1 74 ? 13.914 8.611 -9.945 1.00 78.81 74 ALA A N 1
ATOM 581 C CA . ALA A 1 74 ? 12.840 7.822 -10.546 1.00 78.81 74 ALA A CA 1
ATOM 582 C C . ALA A 1 74 ? 13.352 6.871 -11.644 1.00 78.81 74 ALA A C 1
ATOM 584 O O . ALA A 1 74 ? 12.816 5.779 -11.804 1.00 78.81 74 ALA A O 1
ATOM 585 N N . ARG A 1 75 ? 14.411 7.261 -12.372 1.00 82.75 75 ARG A N 1
ATOM 586 C CA . ARG A 1 75 ? 15.100 6.388 -13.337 1.00 82.75 75 ARG A CA 1
ATOM 587 C C . ARG A 1 75 ? 15.920 5.294 -12.653 1.00 82.75 75 ARG A C 1
ATOM 589 O O . ARG A 1 75 ? 15.953 4.177 -13.150 1.00 82.75 75 ARG A O 1
ATOM 596 N N . LEU A 1 76 ? 16.592 5.622 -11.547 1.00 80.62 76 LEU A N 1
ATOM 597 C CA . LEU A 1 76 ? 17.414 4.678 -10.782 1.00 80.62 76 LEU A CA 1
ATOM 598 C C . LEU A 1 76 ? 16.580 3.716 -9.940 1.00 80.62 76 LEU A C 1
ATOM 600 O O . LEU A 1 76 ? 16.932 2.554 -9.803 1.00 80.62 76 LEU A O 1
ATOM 604 N N . PHE A 1 77 ? 15.479 4.181 -9.371 1.00 76.88 77 PHE A N 1
ATOM 605 C CA . PHE A 1 77 ? 14.565 3.368 -8.581 1.00 76.88 77 PHE A CA 1
ATOM 606 C C . PHE A 1 77 ? 13.197 3.399 -9.242 1.00 76.88 77 PHE A C 1
ATOM 608 O O . PHE A 1 77 ? 12.259 3.974 -8.678 1.00 76.88 77 PHE A O 1
ATOM 615 N N . PRO A 1 78 ? 13.064 2.821 -10.450 1.00 67.75 78 PRO A N 1
ATOM 616 C CA . PRO A 1 78 ? 11.752 2.618 -11.006 1.00 67.75 78 PRO A CA 1
ATOM 617 C C . PRO A 1 78 ? 11.072 1.646 -10.048 1.00 67.75 78 PRO A C 1
ATOM 619 O O . PRO A 1 78 ? 11.429 0.476 -9.963 1.00 67.75 78 PRO A O 1
ATOM 622 N N . ASN A 1 79 ? 10.113 2.135 -9.271 1.00 62.22 79 ASN A N 1
ATOM 623 C CA . ASN A 1 79 ? 9.139 1.261 -8.640 1.00 62.22 79 ASN A CA 1
ATOM 624 C C . ASN A 1 79 ? 8.291 0.696 -9.781 1.00 62.22 79 ASN A C 1
ATOM 626 O O . ASN A 1 79 ? 7.212 1.211 -10.071 1.00 62.22 79 ASN A O 1
ATOM 630 N N . SER A 1 80 ? 8.825 -0.287 -10.508 1.00 68.88 80 SER A N 1
ATOM 631 C CA . SER A 1 80 ? 8.055 -0.972 -11.529 1.00 68.88 80 SER A CA 1
ATOM 632 C C . SER A 1 80 ? 6.872 -1.630 -10.821 1.00 68.88 80 SER A C 1
ATOM 634 O O . SER A 1 80 ? 7.015 -2.160 -9.714 1.00 68.88 80 SER A O 1
ATOM 636 N N . TYR A 1 81 ? 5.685 -1.583 -11.428 1.00 71.50 81 TYR A N 1
ATOM 637 C CA . TYR A 1 81 ? 4.513 -2.265 -10.874 1.00 71.50 81 TYR A CA 1
ATOM 638 C C . TYR A 1 81 ? 4.838 -3.730 -10.539 1.00 71.50 81 TYR A C 1
ATOM 640 O O . TYR A 1 81 ? 4.414 -4.230 -9.500 1.00 71.50 81 TYR A O 1
ATOM 648 N N . ARG A 1 82 ? 5.684 -4.372 -11.356 1.00 85.12 82 ARG A N 1
ATOM 649 C CA . ARG A 1 82 ? 6.226 -5.716 -11.138 1.00 85.12 82 ARG A CA 1
ATOM 650 C C . ARG A 1 82 ? 7.007 -5.858 -9.833 1.00 85.12 82 ARG A C 1
ATOM 652 O O . ARG A 1 82 ? 6.744 -6.797 -9.083 1.00 85.12 82 ARG A O 1
ATOM 659 N N . ASP A 1 83 ? 7.937 -4.954 -9.536 1.00 77.31 83 ASP A N 1
ATOM 660 C CA . ASP A 1 83 ? 8.731 -5.021 -8.302 1.00 77.31 83 ASP A CA 1
ATOM 661 C C . ASP A 1 83 ? 7.870 -4.749 -7.069 1.00 77.31 83 ASP A C 1
ATOM 663 O O . ASP A 1 83 ? 8.013 -5.421 -6.045 1.00 77.31 83 ASP A O 1
ATOM 667 N N . CYS A 1 84 ? 6.948 -3.787 -7.161 1.00 75.31 84 CYS A N 1
ATOM 668 C CA . CYS A 1 84 ? 6.001 -3.493 -6.088 1.00 75.31 84 CYS A CA 1
ATOM 669 C C . CYS A 1 84 ? 5.087 -4.690 -5.796 1.00 75.31 84 CYS A C 1
ATOM 671 O O . CYS A 1 84 ? 4.953 -5.074 -4.634 1.00 75.31 84 CYS A O 1
ATOM 673 N N . LEU A 1 85 ? 4.513 -5.310 -6.831 1.00 80.06 85 LEU A N 1
ATOM 674 C CA . LEU A 1 85 ? 3.650 -6.487 -6.702 1.00 80.06 85 LEU A CA 1
ATOM 675 C C . LEU A 1 85 ? 4.422 -7.716 -6.207 1.00 80.06 85 LEU A C 1
ATOM 677 O O . LEU A 1 85 ? 3.948 -8.394 -5.301 1.00 80.06 85 LEU A O 1
ATOM 681 N N . SER A 1 86 ? 5.641 -7.953 -6.702 1.00 81.69 86 SER A N 1
ATOM 682 C CA . SER A 1 86 ? 6.512 -9.041 -6.221 1.00 81.69 86 SER A CA 1
ATOM 683 C C . SER A 1 86 ? 6.820 -8.904 -4.726 1.00 81.69 86 SER A C 1
ATOM 685 O O . SER A 1 86 ? 6.722 -9.865 -3.958 1.00 81.69 86 SER A O 1
ATOM 687 N N . LYS A 1 87 ? 7.166 -7.688 -4.278 1.00 75.75 87 LYS A N 1
ATOM 688 C CA . LYS A 1 87 ? 7.454 -7.400 -2.863 1.00 75.75 87 LYS A CA 1
ATOM 689 C C . LYS A 1 87 ? 6.202 -7.494 -1.994 1.00 75.75 87 LYS A C 1
ATOM 691 O O . LYS A 1 87 ? 6.270 -8.051 -0.898 1.00 75.75 87 LYS A O 1
ATOM 696 N N . TRP A 1 88 ? 5.065 -6.984 -2.476 1.00 82.44 88 TRP A N 1
ATOM 697 C CA . TRP A 1 88 ? 3.770 -7.154 -1.815 1.00 82.44 88 TRP A CA 1
ATOM 698 C C . TRP A 1 88 ? 3.452 -8.637 -1.624 1.00 82.44 88 TRP A C 1
ATOM 700 O O . TRP A 1 88 ? 3.188 -9.051 -0.495 1.00 82.44 88 TRP A O 1
ATOM 710 N N . ASN A 1 89 ? 3.578 -9.431 -2.691 1.00 87.25 89 ASN A N 1
ATOM 711 C CA . ASN A 1 89 ? 3.300 -10.861 -2.703 1.00 87.25 89 ASN A CA 1
ATOM 712 C C . ASN A 1 89 ? 4.137 -11.595 -1.654 1.00 87.25 89 ASN A C 1
ATOM 714 O O . ASN A 1 89 ? 3.597 -12.350 -0.848 1.00 87.25 89 ASN A O 1
ATOM 718 N N . LYS A 1 90 ? 5.447 -11.317 -1.599 1.00 75.75 90 LYS A N 1
ATOM 719 C CA . LYS A 1 90 ? 6.323 -11.963 -0.618 1.00 75.75 90 LYS A CA 1
ATOM 720 C C . LYS A 1 90 ? 5.966 -11.594 0.819 1.00 75.75 90 LYS A C 1
ATOM 722 O O . LYS A 1 90 ? 5.971 -12.450 1.699 1.00 75.75 90 LYS A O 1
ATOM 727 N N . ALA A 1 91 ? 5.649 -10.327 1.064 1.00 67.06 91 ALA A N 1
ATOM 728 C CA . ALA A 1 91 ? 5.313 -9.868 2.402 1.00 67.06 91 ALA A CA 1
ATOM 729 C C . ALA A 1 91 ? 3.963 -10.426 2.884 1.00 67.06 91 ALA A C 1
ATOM 731 O O . ALA A 1 91 ? 3.870 -10.886 4.023 1.00 67.06 91 ALA A O 1
ATOM 732 N N . ILE A 1 92 ? 2.930 -10.416 2.033 1.00 76.94 92 ILE A N 1
ATOM 733 C CA . ILE A 1 92 ? 1.615 -10.950 2.403 1.00 76.94 92 ILE A CA 1
ATOM 734 C C . ILE A 1 92 ? 1.638 -12.474 2.541 1.00 76.94 92 ILE A C 1
ATOM 736 O O . ILE A 1 92 ? 0.976 -12.994 3.430 1.00 76.94 92 ILE A O 1
ATOM 740 N N . GLU A 1 93 ? 2.444 -13.189 1.747 1.00 84.50 93 GLU A N 1
ATOM 741 C CA . GLU A 1 93 ? 2.647 -14.636 1.896 1.00 84.50 93 GLU A CA 1
ATOM 742 C C . GLU A 1 93 ? 3.124 -14.995 3.308 1.00 84.50 93 GLU A C 1
ATOM 744 O O . GLU A 1 93 ? 2.551 -15.882 3.945 1.00 84.50 93 GLU A O 1
ATOM 749 N N . VAL A 1 94 ? 4.147 -14.293 3.811 1.00 75.81 94 VAL A N 1
ATOM 750 C CA . VAL A 1 94 ? 4.697 -14.530 5.154 1.00 75.81 94 VAL A CA 1
ATOM 751 C C . VAL A 1 94 ? 3.652 -14.219 6.224 1.00 75.81 94 VAL A C 1
ATOM 753 O O . VAL A 1 94 ? 3.387 -15.064 7.076 1.00 75.81 94 VAL A O 1
ATOM 756 N N . MET A 1 95 ? 3.012 -13.048 6.155 1.00 67.69 95 MET A N 1
ATOM 757 C CA . MET A 1 95 ? 1.997 -12.640 7.135 1.00 67.69 95 MET A CA 1
ATOM 758 C C . MET A 1 95 ? 0.799 -13.589 7.162 1.00 67.69 95 MET A C 1
ATOM 760 O O . MET A 1 95 ? 0.336 -13.978 8.231 1.00 67.69 95 MET A O 1
ATOM 764 N N . TYR A 1 96 ? 0.296 -13.968 5.987 1.00 85.62 96 TYR A N 1
ATOM 765 C CA . TYR A 1 96 ? -0.856 -14.850 5.868 1.00 85.62 96 TYR A CA 1
ATOM 766 C C . TYR A 1 96 ? -0.527 -16.258 6.365 1.00 85.62 96 TYR A C 1
ATOM 768 O O . TYR A 1 96 ? -1.311 -16.844 7.104 1.00 85.62 96 TYR A O 1
ATOM 776 N N . SER A 1 97 ? 0.659 -16.781 6.039 1.00 87.25 97 SER A N 1
ATOM 777 C CA . SER A 1 97 ? 1.090 -18.099 6.520 1.00 87.25 97 SER A CA 1
ATOM 778 C C . SER A 1 97 ? 1.228 -18.124 8.045 1.00 87.25 97 SER A C 1
ATOM 780 O O . SER A 1 97 ? 0.698 -19.032 8.679 1.00 87.25 97 SER A O 1
ATOM 782 N N . GLN A 1 98 ? 1.831 -17.091 8.643 1.00 81.00 98 GLN A N 1
ATOM 783 C CA . GLN A 1 98 ? 1.914 -16.952 10.103 1.00 81.00 98 GLN A CA 1
ATOM 784 C C . GLN A 1 98 ? 0.529 -16.814 10.751 1.00 81.00 98 GLN A C 1
ATOM 786 O O . GLN A 1 98 ? 0.267 -17.420 11.785 1.00 81.00 98 GLN A O 1
ATOM 791 N N . CYS A 1 99 ? -0.384 -16.060 10.130 1.00 82.06 99 CYS A N 1
ATOM 792 C CA . CYS A 1 99 ? -1.770 -15.930 10.585 1.00 82.06 99 CYS A CA 1
ATOM 793 C C . CYS A 1 99 ? -2.494 -17.286 10.628 1.00 82.06 99 CYS A C 1
ATOM 795 O O . CYS A 1 99 ? -3.196 -17.594 11.592 1.00 82.06 99 CYS A O 1
ATOM 797 N N . LEU A 1 100 ? -2.297 -18.124 9.605 1.00 91.62 100 LEU A N 1
ATOM 798 C CA . LEU A 1 100 ? -2.848 -19.479 9.584 1.00 91.62 100 LEU A CA 1
ATOM 799 C C . LEU A 1 100 ? -2.195 -20.383 10.637 1.00 91.62 100 LEU A C 1
ATOM 801 O O . LEU A 1 100 ? -2.900 -21.155 11.283 1.00 91.62 100 LEU A O 1
ATOM 805 N N . GLU A 1 101 ? -0.881 -20.263 10.833 1.00 92.94 101 GLU A N 1
ATOM 806 C CA . GLU A 1 101 ? -0.107 -21.055 11.795 1.00 92.94 101 GLU A CA 1
ATOM 807 C C . GLU A 1 101 ? -0.539 -20.804 13.247 1.00 92.94 101 GLU A C 1
ATOM 809 O O . GLU A 1 101 ? -0.735 -21.752 14.007 1.00 92.94 101 GLU A O 1
ATOM 814 N N . VAL A 1 102 ? -0.768 -19.543 13.635 1.00 94.00 102 VAL A N 1
ATOM 815 C CA . VAL A 1 102 ? -1.253 -19.216 14.993 1.00 94.00 102 VAL A CA 1
ATOM 816 C C . VAL A 1 102 ? -2.709 -19.638 15.233 1.00 94.00 102 VAL A C 1
ATOM 818 O O . VAL A 1 102 ? -3.137 -19.762 16.389 1.00 94.00 102 VAL A O 1
ATOM 821 N N . GLY A 1 103 ? -3.454 -19.882 14.151 1.00 92.00 103 GLY A N 1
ATOM 822 C CA . GLY A 1 103 ? -4.814 -20.403 14.145 1.00 92.00 103 GLY A CA 1
ATOM 823 C C . GLY A 1 103 ? -5.912 -19.336 14.201 1.00 92.00 103 GLY A C 1
ATOM 824 O O . GLY A 1 103 ? -5.723 -18.210 14.664 1.00 92.00 103 GLY A O 1
ATOM 825 N N . ARG A 1 104 ? -7.121 -19.733 13.780 1.00 93.50 104 ARG A N 1
ATOM 826 C CA . ARG A 1 104 ? -8.301 -18.854 13.636 1.00 93.50 104 ARG A CA 1
ATOM 827 C C . ARG A 1 104 ? -8.810 -18.225 14.932 1.00 93.50 104 ARG A C 1
ATOM 829 O O . ARG A 1 104 ? -9.585 -17.287 14.867 1.00 93.50 104 ARG A O 1
ATOM 836 N N . ALA A 1 105 ? -8.404 -18.742 16.089 1.00 95.69 105 ALA A N 1
ATOM 837 C CA . ALA A 1 105 ? -8.728 -18.149 17.386 1.00 95.69 105 ALA A CA 1
ATOM 838 C C . ALA A 1 105 ? -7.801 -16.975 17.753 1.00 95.69 105 ALA A C 1
ATOM 840 O O . ALA A 1 105 ? -8.088 -16.246 18.693 1.00 95.69 105 ALA A O 1
ATOM 841 N N . ARG A 1 106 ? -6.670 -16.814 17.050 1.00 94.31 106 ARG A N 1
ATOM 842 C CA . ARG A 1 106 ? -5.644 -15.800 17.344 1.00 94.31 106 ARG A CA 1
ATOM 843 C C . ARG A 1 106 ? -5.341 -14.865 16.182 1.00 94.31 106 ARG A C 1
ATOM 845 O O . ARG A 1 106 ? -4.794 -13.793 16.413 1.00 94.31 106 ARG A O 1
ATOM 852 N N . CYS A 1 107 ? -5.716 -15.233 14.962 1.00 92.31 107 CYS A N 1
ATOM 853 C CA . CYS A 1 107 ? -5.623 -14.348 13.815 1.00 92.31 107 CYS A CA 1
ATOM 854 C C . CYS A 1 107 ? -6.865 -14.444 12.925 1.00 92.31 107 CYS A C 1
ATOM 856 O O . CYS A 1 107 ? -7.296 -15.538 12.553 1.00 92.31 107 CYS A O 1
ATOM 858 N N . LEU A 1 108 ? -7.403 -13.278 12.564 1.00 94.94 108 LEU A N 1
ATOM 859 C CA . LEU A 1 108 ? -8.535 -13.109 11.662 1.00 94.94 108 LEU A CA 1
ATOM 860 C C . LEU A 1 108 ? -8.088 -12.281 10.445 1.00 94.94 108 LEU A C 1
ATOM 862 O O . LEU A 1 108 ? -7.836 -11.083 10.590 1.00 94.94 108 LEU A O 1
ATOM 866 N N . PRO A 1 109 ? -7.988 -12.876 9.243 1.00 93.88 109 PRO A N 1
ATOM 867 C CA . PRO A 1 109 ? -7.824 -12.110 8.014 1.00 93.88 109 PRO A CA 1
ATOM 868 C C . PRO A 1 109 ? -9.072 -11.259 7.744 1.00 93.88 109 PRO A C 1
ATOM 870 O O . PRO A 1 109 ? -10.181 -11.790 7.695 1.00 93.88 109 PRO A O 1
ATOM 873 N N . VAL A 1 110 ? -8.888 -9.954 7.536 1.00 93.38 110 VAL A N 1
ATOM 874 C CA . VAL A 1 110 ? -9.962 -9.012 7.185 1.00 93.38 110 VAL A CA 1
ATOM 875 C C . VAL A 1 110 ? -9.711 -8.488 5.776 1.00 93.38 110 VAL A C 1
ATOM 877 O O . VAL A 1 110 ? -8.692 -7.845 5.522 1.00 93.38 110 VAL A O 1
ATOM 880 N N . TYR A 1 111 ? -10.641 -8.765 4.865 1.00 95.38 111 TYR A N 1
ATOM 881 C CA . TYR A 1 111 ? -10.592 -8.282 3.488 1.00 95.38 111 TYR A CA 1
ATOM 882 C C . TYR A 1 111 ? -11.104 -6.845 3.439 1.00 95.38 111 TYR A C 1
ATOM 884 O O . TYR A 1 111 ? -12.228 -6.567 3.862 1.00 95.38 111 TYR A O 1
ATOM 892 N N . TYR A 1 112 ? -10.270 -5.932 2.944 1.00 92.94 112 TYR A N 1
ATOM 893 C CA . TYR A 1 112 ? -10.585 -4.505 2.893 1.00 92.94 112 TYR A CA 1
ATOM 894 C C . TYR A 1 112 ? -11.864 -4.236 2.094 1.00 92.94 112 TYR A C 1
ATOM 896 O O . TYR A 1 112 ? -12.718 -3.469 2.528 1.00 92.94 112 TYR A O 1
ATOM 904 N N . GLU A 1 113 ? -12.028 -4.903 0.957 1.00 94.88 113 GLU A N 1
ATOM 905 C CA . GLU A 1 113 ? -13.157 -4.684 0.061 1.00 94.88 113 GLU A CA 1
ATOM 906 C C . GLU A 1 113 ? -14.467 -5.137 0.705 1.00 94.88 113 GLU A C 1
ATOM 908 O O . GLU A 1 113 ? -15.454 -4.410 0.669 1.00 94.88 113 GLU A O 1
ATOM 913 N N . GLN A 1 114 ? -14.445 -6.268 1.413 1.00 97.56 114 GLN A N 1
ATOM 914 C CA . GLN A 1 114 ? -15.585 -6.760 2.189 1.00 97.56 114 GLN A CA 1
ATOM 915 C C . GLN A 1 114 ? -15.914 -5.849 3.380 1.00 97.56 114 GLN A C 1
ATOM 917 O O . GLN A 1 114 ? -17.087 -5.621 3.672 1.00 97.56 114 GLN A O 1
ATOM 922 N N . LEU A 1 115 ? -14.901 -5.272 4.037 1.00 96.69 115 LEU A N 1
ATOM 923 C CA . LEU A 1 115 ? -15.101 -4.275 5.091 1.00 96.69 115 LEU A CA 1
ATOM 924 C C . LEU A 1 115 ? -15.770 -3.008 4.547 1.00 96.69 115 LEU A C 1
ATOM 926 O O . LEU A 1 115 ? -16.659 -2.464 5.190 1.00 96.69 115 LEU A O 1
ATOM 930 N N . VAL A 1 116 ? -15.373 -2.543 3.366 1.00 96.56 116 VAL A N 1
ATOM 931 C CA . VAL A 1 116 ? -15.950 -1.339 2.758 1.00 96.56 116 VAL A CA 1
ATOM 932 C C . VAL A 1 116 ? -17.354 -1.588 2.205 1.00 96.56 116 VAL A C 1
ATOM 934 O O . VAL A 1 116 ? -18.229 -0.742 2.373 1.00 96.56 116 VAL A O 1
ATOM 937 N N . LEU A 1 117 ? -17.586 -2.735 1.561 1.00 97.00 117 LEU A N 1
ATOM 938 C CA . LEU A 1 117 ? -18.888 -3.107 0.992 1.00 97.00 117 LEU A CA 1
ATOM 939 C C . LEU A 1 117 ? -19.909 -3.478 2.076 1.00 97.00 117 LEU A C 1
ATOM 941 O O . LEU A 1 117 ? -21.107 -3.229 1.926 1.00 97.00 117 LEU A O 1
ATOM 945 N N . HIS A 1 118 ? -19.444 -4.085 3.169 1.00 98.06 118 HIS A N 1
ATOM 946 C CA . HIS A 1 118 ? -20.280 -4.629 4.237 1.00 98.06 118 HIS A CA 1
ATOM 947 C C . HIS A 1 118 ? -19.710 -4.281 5.629 1.00 98.06 118 HIS A C 1
ATOM 949 O O . HIS A 1 118 ? -19.329 -5.189 6.381 1.00 98.06 118 HIS A O 1
ATOM 955 N N . PRO A 1 119 ? -19.653 -2.988 6.005 1.00 97.69 119 PRO A N 1
ATOM 956 C CA . PRO A 1 119 ? -18.950 -2.530 7.206 1.00 97.69 119 PRO A CA 1
ATOM 957 C C . PRO A 1 119 ? -19.526 -3.104 8.494 1.00 97.69 119 PRO A C 1
ATOM 959 O O . PRO A 1 119 ? -18.775 -3.648 9.297 1.00 97.69 119 PRO A O 1
ATOM 962 N N . GLU A 1 120 ? -20.848 -3.083 8.674 1.00 98.25 120 GLU A N 1
ATOM 963 C CA . GLU A 1 120 ? -21.479 -3.631 9.879 1.00 98.25 120 GLU A CA 1
ATOM 964 C C . GLU A 1 120 ? -21.228 -5.130 10.028 1.00 98.25 120 GLU A C 1
ATOM 966 O O . GLU A 1 120 ? -20.769 -5.579 11.075 1.00 98.25 120 GLU A O 1
ATOM 971 N N . ARG A 1 121 ? -21.457 -5.910 8.966 1.00 98.31 121 ARG A N 1
ATOM 972 C CA . ARG A 1 121 ? -21.217 -7.359 8.985 1.00 98.31 121 ARG A CA 1
ATOM 973 C C . ARG A 1 121 ? -19.761 -7.678 9.332 1.00 98.31 121 ARG A C 1
ATOM 975 O O . ARG A 1 121 ? -19.508 -8.574 10.136 1.00 98.31 121 ARG A O 1
ATOM 982 N N . SER A 1 122 ? -18.822 -6.953 8.729 1.00 98.38 122 SER A N 1
ATOM 983 C CA . SER A 1 122 ? -17.388 -7.156 8.934 1.00 98.38 122 SER A CA 1
ATOM 984 C C . SER A 1 122 ? -16.954 -6.753 10.342 1.00 98.38 122 SER A C 1
ATOM 986 O O . SER A 1 122 ? -16.253 -7.511 11.008 1.00 98.38 122 SER A O 1
ATOM 988 N N . LEU A 1 123 ? -17.406 -5.598 10.833 1.00 98.12 123 LEU A N 1
ATOM 989 C CA . LEU A 1 123 ? -17.061 -5.106 12.166 1.00 98.12 123 LEU A CA 1
ATOM 990 C C . LEU A 1 123 ? -17.693 -5.947 13.271 1.00 98.12 123 LEU A C 1
ATOM 992 O O . LEU A 1 123 ? -17.019 -6.192 14.265 1.00 98.12 123 LEU A O 1
ATOM 996 N N . ARG A 1 124 ? -18.919 -6.460 13.087 1.00 98.38 124 ARG A N 1
ATOM 997 C CA . ARG A 1 124 ? -19.523 -7.438 14.009 1.00 98.38 124 ARG A CA 1
ATOM 998 C C . ARG A 1 124 ? -18.631 -8.669 14.159 1.00 98.38 124 ARG A C 1
ATOM 1000 O O . ARG A 1 124 ? -18.236 -9.000 15.270 1.00 98.38 124 ARG A O 1
ATOM 1007 N N . ALA A 1 125 ? -18.209 -9.264 13.042 1.00 98.12 125 ALA A N 1
ATOM 1008 C CA . ALA A 1 125 ? -17.301 -10.409 13.068 1.00 98.12 125 ALA A CA 1
ATOM 1009 C C . ALA A 1 125 ? -15.954 -10.091 13.750 1.00 98.12 125 ALA A C 1
ATOM 1011 O O . ALA A 1 125 ? -15.411 -10.937 14.458 1.00 98.12 125 ALA A O 1
ATOM 1012 N N . ILE A 1 126 ? -15.423 -8.878 13.561 1.00 97.94 126 ILE A N 1
ATOM 1013 C CA . ILE A 1 126 ? -14.174 -8.433 14.196 1.00 97.94 126 ILE A CA 1
ATOM 1014 C C . ILE A 1 126 ? -14.346 -8.260 15.709 1.00 97.94 126 ILE A C 1
ATOM 1016 O O . ILE A 1 126 ? -13.515 -8.765 16.461 1.00 97.94 126 ILE A O 1
ATOM 1020 N N . VAL A 1 127 ? -15.391 -7.570 16.179 1.00 97.56 127 VAL A N 1
ATOM 1021 C CA . VAL A 1 127 ? -15.583 -7.360 17.626 1.00 97.56 127 VAL A CA 1
ATOM 1022 C C . VAL A 1 127 ? -15.911 -8.665 18.347 1.00 97.56 127 VAL A C 1
ATOM 1024 O O . VAL A 1 127 ? -15.382 -8.890 19.434 1.00 97.56 127 VAL A O 1
ATOM 1027 N N . ASP A 1 128 ? -16.671 -9.561 17.708 1.00 98.00 128 ASP A N 1
ATOM 1028 C CA . ASP A 1 128 ? -16.964 -10.896 18.232 1.00 98.00 128 ASP A CA 1
ATOM 1029 C C . ASP A 1 128 ? -15.678 -11.723 18.362 1.00 98.00 128 ASP A C 1
ATOM 1031 O O . ASP A 1 128 ? -15.431 -12.338 19.399 1.00 98.00 128 ASP A O 1
ATOM 1035 N N . PHE A 1 129 ? -14.812 -11.688 17.341 1.00 97.31 129 PHE A N 1
ATOM 1036 C CA . PHE A 1 129 ? -13.499 -12.336 17.378 1.00 97.31 129 PHE A CA 1
ATOM 1037 C C . PHE A 1 129 ? -12.607 -11.789 18.504 1.00 97.31 129 PHE A C 1
ATOM 1039 O O . PHE A 1 129 ? -11.896 -12.555 19.155 1.00 97.31 129 PHE A O 1
ATOM 1046 N N . LEU A 1 130 ? -12.653 -10.478 18.756 1.00 96.38 130 LEU A N 1
ATOM 1047 C CA . LEU A 1 130 ? -11.884 -9.826 19.819 1.00 96.38 130 LEU A CA 1
ATOM 1048 C C . LEU A 1 130 ? -12.506 -9.989 21.218 1.00 96.38 130 LEU A C 1
ATOM 1050 O O . LEU A 1 130 ? -11.866 -9.622 22.203 1.00 96.38 130 LEU A O 1
ATOM 1054 N N . GLY A 1 131 ? -13.730 -10.517 21.327 1.00 96.81 131 GLY A N 1
ATOM 1055 C CA . GLY A 1 131 ? -14.459 -10.614 22.593 1.00 96.81 131 GLY A CA 1
ATOM 1056 C C . GLY A 1 131 ? -14.873 -9.252 23.164 1.00 96.81 131 GLY A C 1
ATOM 1057 O O . GLY A 1 131 ? -14.902 -9.083 24.383 1.00 96.81 131 GLY A O 1
ATOM 1058 N N . ILE A 1 132 ? -15.154 -8.273 22.299 1.00 96.25 132 ILE A N 1
ATOM 1059 C CA . ILE A 1 132 ? -15.545 -6.907 22.673 1.00 96.25 132 ILE A CA 1
ATOM 1060 C C . ILE A 1 132 ? -17.042 -6.717 22.410 1.00 96.25 132 ILE A C 1
ATOM 1062 O O . ILE A 1 132 ? -17.561 -7.141 21.381 1.00 96.25 132 ILE A O 1
ATOM 1066 N N . SER A 1 133 ? -17.742 -6.038 23.322 1.00 96.38 133 SER A N 1
ATOM 1067 C CA . SER A 1 133 ? -19.152 -5.686 23.130 1.00 96.38 133 SER A CA 1
ATOM 1068 C C . SER A 1 133 ? -19.353 -4.772 21.919 1.00 96.38 133 SER A C 1
ATOM 1070 O O . SER A 1 133 ? -18.638 -3.783 21.750 1.00 96.38 133 SER A O 1
ATOM 1072 N N . TRP A 1 134 ? -20.374 -5.069 21.113 1.00 97.56 134 TRP A N 1
ATOM 1073 C CA . TRP A 1 134 ? -20.768 -4.234 19.979 1.00 97.56 134 TRP A CA 1
ATOM 1074 C C . TRP A 1 134 ? -21.112 -2.797 20.403 1.00 97.56 134 TRP A C 1
ATOM 1076 O O . TRP A 1 134 ? -21.751 -2.572 21.432 1.00 97.56 134 TRP A O 1
ATOM 1086 N N . SER A 1 135 ? -20.730 -1.834 19.564 1.00 96.56 135 SER A N 1
ATOM 1087 C CA . SER A 1 135 ? -21.104 -0.425 19.676 1.00 96.56 135 SER A CA 1
ATOM 1088 C C . SER A 1 135 ? -21.285 0.157 18.282 1.00 96.56 135 SER A C 1
ATOM 1090 O O . SER A 1 135 ? -20.364 0.065 17.477 1.00 96.56 135 SER A O 1
ATOM 1092 N N . ASP A 1 136 ? -22.417 0.808 18.006 1.00 97.31 136 ASP A N 1
ATOM 1093 C CA . ASP A 1 136 ? -22.691 1.420 16.692 1.00 97.31 136 ASP A CA 1
ATOM 1094 C C . ASP A 1 136 ? -21.677 2.5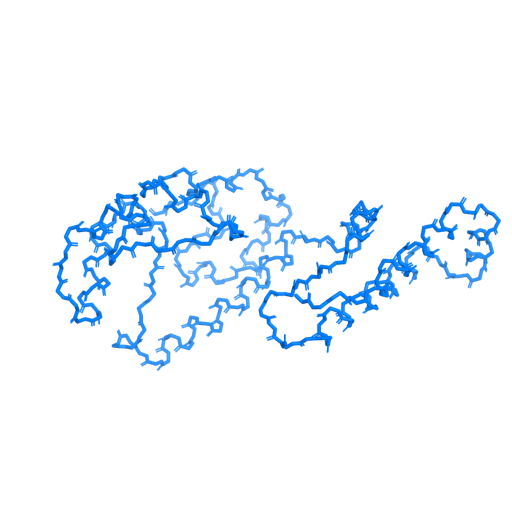15 16.321 1.00 97.31 136 ASP A C 1
ATOM 1096 O O . ASP A 1 136 ? -21.470 2.808 15.147 1.00 97.31 136 ASP A O 1
ATOM 1100 N N . ALA A 1 137 ? -20.965 3.068 17.309 1.00 95.62 137 ALA A N 1
ATOM 1101 C CA . ALA A 1 137 ? -19.894 4.042 17.111 1.00 95.62 137 ALA A CA 1
ATOM 1102 C C . ALA A 1 137 ? -18.794 3.566 16.142 1.00 95.62 137 ALA A C 1
ATOM 1104 O O . ALA A 1 137 ? -18.140 4.392 15.509 1.00 95.62 137 ALA A O 1
ATOM 1105 N N . VAL A 1 138 ? -18.590 2.249 15.997 1.00 95.56 138 VAL A N 1
ATOM 1106 C CA . VAL A 1 138 ? -17.589 1.692 15.067 1.00 95.56 138 VAL A CA 1
ATOM 1107 C C . VAL A 1 138 ? -17.931 1.941 13.594 1.00 95.56 138 VAL A C 1
ATOM 1109 O O . VAL A 1 138 ? -17.046 1.842 12.750 1.00 95.56 138 VAL A O 1
ATOM 1112 N N . LEU A 1 139 ? -19.188 2.273 13.285 1.00 97.88 139 LEU A N 1
ATOM 1113 C CA . LEU A 1 139 ? -19.653 2.614 11.937 1.00 97.88 139 LEU A CA 1
ATOM 1114 C C . LEU A 1 139 ? -19.542 4.108 11.613 1.00 97.88 139 LEU A C 1
ATOM 1116 O O . LEU A 1 139 ? -19.730 4.484 10.460 1.00 97.88 139 LEU A O 1
ATOM 1120 N N . HIS A 1 140 ? -19.232 4.932 12.616 1.00 97.62 140 HIS A N 1
ATOM 1121 C CA . HIS A 1 140 ? -19.254 6.394 12.548 1.00 97.62 140 HIS A CA 1
ATOM 1122 C C . HIS A 1 140 ? -17.931 6.984 13.055 1.00 97.62 140 HIS A C 1
ATOM 1124 O O . HIS A 1 140 ? -17.900 7.913 13.870 1.00 97.62 140 HIS A O 1
ATOM 1130 N N . HIS A 1 141 ? -16.803 6.401 12.632 1.00 95.38 141 HIS A N 1
ATOM 1131 C CA . HIS A 1 141 ? -15.478 6.791 13.125 1.00 95.38 141 HIS A CA 1
ATOM 1132 C C . HIS A 1 141 ? -15.150 8.253 12.802 1.00 95.38 141 HIS A C 1
ATOM 1134 O O . HIS A 1 141 ? -14.466 8.915 13.585 1.00 95.38 141 HIS A O 1
ATOM 1140 N N . GLU A 1 142 ? -15.657 8.768 11.683 1.00 96.69 142 GLU A N 1
ATOM 1141 C CA . GLU A 1 142 ? -15.485 10.141 11.220 1.00 96.69 142 GLU A CA 1
ATOM 1142 C C . GLU A 1 142 ? -16.069 11.165 12.198 1.00 96.69 142 GLU A C 1
ATOM 1144 O O . GLU A 1 142 ? -15.521 12.256 12.363 1.00 96.69 142 GLU A O 1
ATOM 1149 N N . GLU A 1 143 ? -17.136 10.800 12.914 1.00 97.44 143 GLU A N 1
ATOM 1150 C CA . GLU A 1 143 ? -17.772 11.669 13.902 1.00 97.44 143 GLU A CA 1
ATOM 1151 C C . GLU A 1 143 ? -16.961 11.761 15.197 1.00 97.44 143 GLU A C 1
ATOM 1153 O O . GLU A 1 143 ? -17.211 12.640 16.026 1.00 97.44 143 GLU A O 1
ATOM 1158 N N . LEU A 1 144 ? -15.995 10.863 15.397 1.00 94.50 144 LEU A N 1
ATOM 1159 C CA . LEU A 1 144 ? -15.223 10.722 16.632 1.00 94.50 144 LEU A CA 1
ATOM 1160 C C . LEU A 1 144 ? -13.788 11.243 16.513 1.00 94.50 144 LEU A C 1
ATOM 1162 O O . LEU A 1 144 ? -13.016 11.147 17.469 1.00 94.50 144 LEU A O 1
ATOM 1166 N N . ILE A 1 145 ? -13.418 11.824 15.375 1.00 92.62 145 ILE A N 1
ATOM 1167 C CA . ILE A 1 145 ? -12.063 12.326 15.146 1.00 92.62 145 ILE A CA 1
ATOM 1168 C C . ILE A 1 145 ? -11.767 13.519 16.055 1.00 92.62 145 ILE A C 1
ATOM 1170 O O . ILE A 1 145 ? -12.496 14.510 16.083 1.00 92.62 145 ILE A O 1
ATOM 1174 N N . GLY A 1 146 ? -10.672 13.425 16.810 1.00 88.00 146 GLY A N 1
ATOM 1175 C CA . GLY A 1 146 ? -10.222 14.465 17.737 1.00 88.00 146 GLY A CA 1
ATOM 1176 C C . GLY A 1 146 ? -11.088 14.628 18.992 1.00 88.00 146 GLY A C 1
ATOM 1177 O O . GLY A 1 146 ? -10.804 15.512 19.801 1.00 88.00 146 GLY A O 1
ATOM 1178 N N . LYS A 1 147 ? -12.121 13.794 19.185 1.00 92.94 147 LYS A N 1
ATOM 1179 C CA . LYS A 1 147 ? -12.955 13.800 20.396 1.00 92.94 147 LYS A CA 1
ATOM 1180 C C . LYS A 1 147 ? -12.315 12.959 21.515 1.00 92.94 147 LYS A C 1
ATOM 1182 O O . LYS A 1 147 ? -11.626 11.979 21.222 1.00 92.94 147 LYS A O 1
ATOM 1187 N N . PRO A 1 148 ? -12.545 13.290 22.803 1.00 92.50 148 PRO A N 1
ATOM 1188 C CA . PRO A 1 148 ? -12.096 12.458 23.920 1.00 92.50 148 PRO A CA 1
ATOM 1189 C C . PRO A 1 148 ? -12.625 11.022 23.801 1.00 92.50 148 PRO A C 1
ATOM 1191 O O . PRO A 1 148 ? -13.823 10.823 23.622 1.00 92.50 148 PRO A O 1
ATOM 1194 N N . GLY A 1 149 ? -11.734 10.031 23.885 1.00 86.06 149 GLY A N 1
ATOM 1195 C CA . GLY A 1 149 ? -12.087 8.613 23.716 1.00 86.06 149 GLY A CA 1
ATOM 1196 C C . GLY A 1 149 ? -12.393 8.182 22.273 1.00 86.06 149 GLY A C 1
ATOM 1197 O O . GLY A 1 149 ? -12.814 7.048 22.070 1.00 86.06 149 GLY A O 1
ATOM 1198 N N . GLY A 1 150 ? -12.198 9.066 21.288 1.00 88.75 150 GLY A N 1
ATOM 1199 C CA . GLY A 1 150 ? -12.405 8.801 19.865 1.00 88.75 150 GLY A CA 1
ATOM 1200 C C . GLY A 1 150 ? -11.109 8.537 19.090 1.00 88.75 150 GLY A C 1
ATOM 1201 O O . GLY A 1 150 ? -10.125 8.027 19.627 1.00 88.75 150 GLY A O 1
ATOM 1202 N N . VAL A 1 151 ? -11.102 8.898 17.805 1.00 86.56 151 VAL A N 1
ATOM 1203 C CA . VAL A 1 151 ? -9.990 8.624 16.882 1.00 86.56 151 VAL A CA 1
ATOM 1204 C C . VAL A 1 151 ? -8.982 9.775 16.903 1.00 86.56 151 VAL A C 1
ATOM 1206 O O . VAL A 1 151 ? -9.307 10.912 16.558 1.00 86.56 151 VAL A O 1
ATOM 1209 N N . SER A 1 152 ? -7.734 9.489 17.277 1.00 87.81 152 SER A N 1
ATOM 1210 C CA . SER A 1 152 ? -6.625 10.447 17.195 1.00 87.81 152 SER A CA 1
ATOM 1211 C C . SER A 1 152 ? -5.852 10.247 15.894 1.00 87.81 152 SER A C 1
ATOM 1213 O O . SER A 1 152 ? -5.418 9.133 15.608 1.00 87.81 152 SER A O 1
ATOM 1215 N N . LEU A 1 153 ? -5.672 11.315 15.113 1.00 78.69 153 LEU A N 1
ATOM 1216 C CA . LEU A 1 153 ? -4.980 11.270 13.823 1.00 78.69 153 LEU A CA 1
ATOM 1217 C C . LEU A 1 153 ? -3.763 12.196 13.808 1.00 78.69 153 LEU A C 1
ATOM 1219 O O . LEU A 1 153 ? -3.810 13.336 14.278 1.00 78.69 153 LEU A O 1
ATOM 1223 N N . SER A 1 154 ? -2.679 11.723 13.199 1.00 75.69 154 SER A N 1
ATOM 1224 C CA . SER A 1 154 ? -1.487 12.525 12.937 1.00 75.69 154 SER A CA 1
ATOM 1225 C C . SER A 1 154 ? -1.669 13.392 11.691 1.00 75.69 154 SER A C 1
ATOM 1227 O O . SER A 1 154 ? -2.088 12.918 10.637 1.00 75.69 154 SER A O 1
ATOM 1229 N N . LYS A 1 155 ? -1.278 14.670 11.761 1.00 71.69 155 LYS A N 1
ATOM 1230 C CA . LYS A 1 155 ? -1.365 15.597 10.613 1.00 71.69 155 LYS A CA 1
ATOM 1231 C C . LYS A 1 155 ? -0.367 15.295 9.489 1.00 71.69 155 LYS A C 1
ATOM 1233 O O . LYS A 1 155 ? -0.489 15.866 8.412 1.00 71.69 155 LYS A O 1
ATOM 1238 N N . ILE A 1 156 ? 0.639 14.460 9.747 1.00 65.25 156 ILE A N 1
ATOM 1239 C CA . ILE A 1 156 ? 1.717 14.148 8.792 1.00 65.25 156 ILE A CA 1
ATOM 1240 C C . ILE A 1 156 ? 1.616 12.729 8.218 1.00 65.25 156 ILE A C 1
ATOM 1242 O O . ILE A 1 156 ? 2.442 12.340 7.391 1.00 65.25 156 ILE A O 1
ATOM 1246 N N . GLU A 1 157 ? 0.633 11.945 8.661 1.00 60.78 157 GLU A N 1
ATOM 1247 C CA . GLU A 1 157 ? 0.376 10.617 8.114 1.00 60.78 157 GLU A CA 1
ATOM 1248 C C . GLU A 1 157 ? -0.331 10.705 6.761 1.00 60.78 157 GLU A C 1
ATOM 1250 O O . GLU A 1 157 ? -1.231 11.517 6.555 1.00 60.78 157 GLU A O 1
ATOM 1255 N N . ARG A 1 158 ? 0.083 9.844 5.822 1.00 56.34 158 ARG A N 1
ATOM 1256 C CA . ARG A 1 158 ? -0.429 9.847 4.442 1.00 56.34 158 ARG A CA 1
ATOM 1257 C C . ARG A 1 158 ? -1.885 9.407 4.319 1.00 56.34 158 ARG A C 1
ATOM 1259 O O . ARG A 1 158 ? -2.479 9.699 3.293 1.00 56.34 158 ARG A O 1
ATOM 1266 N N . SER A 1 159 ? -2.398 8.679 5.312 1.00 67.19 159 SER A N 1
ATOM 1267 C CA . SER A 1 159 ? -3.757 8.132 5.292 1.00 67.19 159 SER A CA 1
ATOM 1268 C C . SER A 1 159 ? -4.804 9.082 5.897 1.00 67.19 159 SER A C 1
ATOM 1270 O O . SER A 1 159 ? -6.002 8.799 5.880 1.00 67.19 159 SER A O 1
ATOM 1272 N N . THR A 1 160 ? -4.362 10.187 6.507 1.00 77.88 160 THR A N 1
ATOM 1273 C CA . THR A 1 160 ? -5.218 11.039 7.342 1.00 77.88 160 THR A CA 1
ATOM 1274 C C . THR A 1 160 ? -6.345 11.683 6.542 1.00 77.88 160 THR A C 1
ATOM 1276 O O . THR A 1 160 ? -7.483 11.704 7.000 1.00 77.88 160 THR A O 1
ATOM 1279 N N . ASP A 1 161 ? -6.068 12.165 5.332 1.00 82.06 161 ASP A N 1
ATOM 1280 C CA . ASP A 1 161 ? -7.054 12.814 4.464 1.00 82.06 161 ASP A CA 1
ATOM 1281 C C . ASP A 1 161 ? -8.115 11.849 3.907 1.00 82.06 161 ASP A C 1
ATOM 1283 O O . ASP A 1 161 ? -9.193 12.299 3.507 1.00 82.06 161 ASP A O 1
ATOM 1287 N N . GLN A 1 162 ? -7.859 10.534 3.908 1.00 88.94 162 GLN A N 1
ATOM 1288 C CA . GLN A 1 162 ? -8.873 9.535 3.557 1.00 88.94 162 GLN A CA 1
ATOM 1289 C C . GLN A 1 162 ? -9.638 9.034 4.787 1.00 88.94 162 GLN A C 1
ATOM 1291 O O . GLN A 1 162 ? -10.856 8.904 4.711 1.00 88.94 162 GLN A O 1
ATOM 1296 N N . VAL A 1 163 ? -8.961 8.805 5.921 1.00 90.06 163 VAL A N 1
ATOM 1297 C CA . VAL A 1 163 ? -9.590 8.303 7.162 1.00 90.06 163 VAL A CA 1
ATOM 1298 C C . VAL A 1 163 ? -10.566 9.312 7.767 1.00 90.06 163 VAL A C 1
ATOM 1300 O O . VAL A 1 163 ? -11.515 8.909 8.431 1.00 90.06 163 VAL A O 1
ATOM 1303 N N . ILE A 1 164 ? -10.402 10.613 7.506 1.00 93.50 164 ILE A N 1
ATOM 1304 C CA . ILE A 1 164 ? -11.366 11.621 7.976 1.00 93.50 164 ILE A CA 1
ATOM 1305 C C . ILE A 1 164 ? -12.765 11.507 7.367 1.00 93.50 164 ILE A C 1
ATOM 1307 O O . ILE A 1 164 ? -13.690 12.166 7.834 1.00 93.50 164 ILE A O 1
ATOM 1311 N N . LYS A 1 165 ? -12.918 10.717 6.305 1.00 95.19 165 LYS A N 1
ATOM 1312 C CA . LYS A 1 165 ? -14.193 10.501 5.629 1.00 95.19 165 LYS A CA 1
ATOM 1313 C C . LYS A 1 165 ? -14.879 9.247 6.190 1.00 95.19 165 LYS A C 1
ATOM 1315 O O . LYS A 1 165 ? -14.175 8.330 6.621 1.00 95.19 165 LYS A O 1
ATOM 1320 N N . PRO A 1 166 ? -16.221 9.159 6.108 1.00 97.06 166 PRO A N 1
ATOM 1321 C CA . PRO A 1 166 ? -16.932 7.909 6.353 1.00 97.06 166 PRO A CA 1
ATOM 1322 C C . PRO A 1 166 ? -16.410 6.782 5.457 1.00 97.06 166 PRO A C 1
ATOM 1324 O O . PRO A 1 166 ? -15.829 7.035 4.391 1.00 97.06 166 PRO A O 1
ATOM 1327 N N . VAL A 1 167 ? -16.676 5.533 5.848 1.00 95.81 167 VAL A N 1
ATOM 1328 C CA . VAL A 1 167 ? -16.419 4.367 4.991 1.00 95.81 167 VAL A CA 1
ATOM 1329 C C . VAL A 1 167 ? -17.105 4.573 3.637 1.00 95.81 167 VAL A C 1
ATOM 1331 O O . VAL A 1 167 ? -18.298 4.856 3.561 1.00 95.81 167 VAL A O 1
ATOM 1334 N N . ASN A 1 168 ? -16.333 4.475 2.554 1.00 94.25 168 ASN A N 1
ATOM 1335 C CA . ASN A 1 168 ? -16.804 4.744 1.199 1.00 94.25 168 ASN A CA 1
ATOM 1336 C C . ASN A 1 168 ? -16.096 3.851 0.174 1.00 94.25 168 ASN A C 1
ATOM 1338 O O . ASN A 1 168 ? -15.000 3.346 0.411 1.00 94.25 168 ASN A O 1
ATOM 1342 N N . MET A 1 169 ? -16.722 3.696 -0.992 1.00 94.31 169 MET A N 1
ATOM 1343 C CA . MET A 1 169 ? -16.283 2.777 -2.048 1.00 94.31 169 MET A CA 1
ATOM 1344 C C . MET A 1 169 ? -15.318 3.404 -3.063 1.0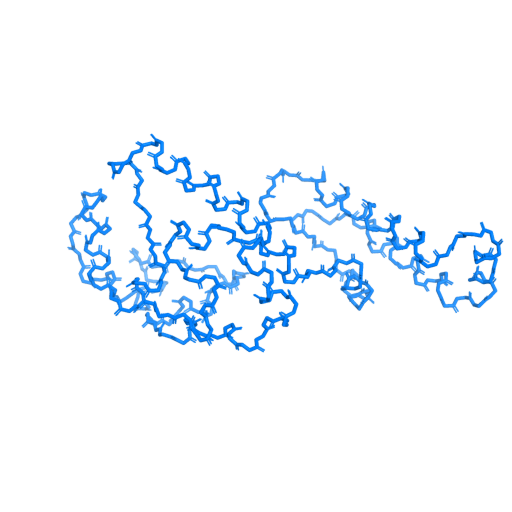0 94.31 169 MET A C 1
ATOM 1346 O O . MET A 1 169 ? -14.947 2.748 -4.035 1.00 94.31 169 MET A O 1
ATOM 1350 N N . GLU A 1 170 ? -14.895 4.661 -2.877 1.00 88.88 170 GLU A N 1
ATOM 1351 C CA . GLU A 1 170 ? -14.151 5.380 -3.914 1.00 88.88 170 GLU A CA 1
ATOM 1352 C C . GLU A 1 170 ? -12.831 4.693 -4.287 1.00 88.88 170 GLU A C 1
ATOM 1354 O O . GLU A 1 170 ? -12.371 4.841 -5.412 1.00 88.88 170 GLU A O 1
ATOM 1359 N N . ALA A 1 171 ? -12.182 3.989 -3.356 1.00 85.56 171 ALA A N 1
ATOM 1360 C CA . ALA A 1 171 ? -10.854 3.419 -3.572 1.00 85.56 171 ALA A CA 1
ATOM 1361 C C . ALA A 1 171 ? -10.851 2.010 -4.186 1.00 85.56 171 ALA A C 1
ATOM 1363 O O . ALA A 1 171 ? -9.802 1.598 -4.678 1.00 85.56 171 ALA A O 1
ATOM 1364 N N . LEU A 1 172 ? -11.989 1.297 -4.205 1.00 85.75 172 LEU A N 1
ATOM 1365 C CA . LEU A 1 172 ? -12.039 -0.138 -4.532 1.00 85.75 172 LEU A CA 1
ATOM 1366 C C . LEU A 1 172 ? -11.410 -0.460 -5.894 1.00 85.75 172 LEU A C 1
ATOM 1368 O O . LEU A 1 172 ? -10.624 -1.389 -6.022 1.00 85.75 172 LEU A O 1
ATOM 1372 N N . SER A 1 173 ? -11.732 0.332 -6.916 1.00 82.88 173 SER A N 1
ATOM 1373 C CA . SER A 1 173 ? -11.342 0.063 -8.310 1.00 82.88 173 SER A CA 1
ATOM 1374 C C . SER A 1 173 ? -10.471 1.159 -8.934 1.00 82.88 173 SER A C 1
ATOM 1376 O O . SER A 1 173 ? -10.245 1.151 -10.140 1.00 82.88 173 SER A O 1
ATOM 1378 N N . LYS A 1 174 ? -9.950 2.108 -8.138 1.00 82.12 174 LYS A N 1
ATOM 1379 C CA . LYS A 1 174 ? -9.153 3.253 -8.640 1.00 82.12 174 LYS A CA 1
ATOM 1380 C C . LYS A 1 174 ? -7.837 2.854 -9.314 1.00 82.12 174 LYS A C 1
ATOM 1382 O O . LYS A 1 174 ? -7.240 3.677 -9.990 1.00 82.12 174 LYS A O 1
ATOM 1387 N N . TRP A 1 175 ? -7.362 1.628 -9.111 1.00 79.50 175 TRP A N 1
ATOM 1388 C CA . TRP A 1 175 ? -6.123 1.126 -9.710 1.00 79.50 175 TRP A CA 1
ATOM 1389 C C . TRP A 1 175 ? -6.315 0.597 -11.144 1.00 79.50 175 TRP A C 1
ATOM 1391 O O . TRP A 1 175 ? -5.334 0.435 -11.875 1.00 79.50 175 TRP A O 1
ATOM 1401 N N . ILE A 1 176 ? -7.557 0.334 -11.562 1.00 84.62 176 ILE A N 1
ATOM 1402 C CA . ILE A 1 176 ? -7.867 -0.242 -12.875 1.00 84.62 176 ILE A CA 1
ATOM 1403 C C . ILE A 1 176 ? -7.448 0.725 -13.982 1.00 84.62 176 ILE A C 1
ATOM 1405 O O . ILE A 1 176 ? -7.699 1.924 -13.911 1.00 84.62 176 ILE A O 1
ATOM 1409 N N . GLY A 1 177 ? -6.790 0.195 -15.014 1.00 81.81 177 GLY A N 1
ATOM 1410 C CA . GLY A 1 177 ? -6.272 0.985 -16.135 1.00 81.81 177 GLY A CA 1
ATOM 1411 C C . GLY A 1 177 ? -4.934 1.682 -15.863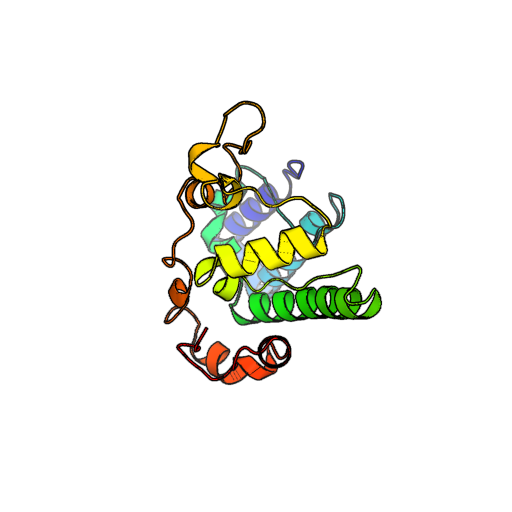 1.00 81.81 177 GLY A C 1
ATOM 1412 O O . GLY A 1 177 ? -4.378 2.281 -16.780 1.00 81.81 177 GLY A O 1
ATOM 1413 N N . HIS A 1 178 ? -4.384 1.578 -14.647 1.00 83.00 178 HIS A N 1
ATOM 1414 C CA . HIS A 1 178 ? -3.086 2.169 -14.301 1.00 83.00 178 HIS A CA 1
ATOM 1415 C C . HIS A 1 178 ? -1.924 1.163 -14.283 1.00 83.00 178 HIS A C 1
ATOM 1417 O O . HIS A 1 178 ? -0.766 1.582 -14.323 1.00 83.00 178 HIS A O 1
ATOM 1423 N N . ILE A 1 179 ? -2.209 -0.145 -14.255 1.00 80.69 179 ILE A N 1
ATOM 1424 C CA . ILE A 1 179 ? -1.189 -1.203 -14.303 1.00 80.69 179 ILE A CA 1
ATOM 1425 C C . ILE A 1 179 ? -0.764 -1.457 -15.765 1.00 80.69 179 ILE A C 1
ATOM 1427 O O . ILE A 1 179 ? -1.632 -1.678 -16.611 1.00 80.69 179 ILE A O 1
ATOM 1431 N N . PRO A 1 180 ? 0.547 -1.454 -16.083 1.00 86.56 180 PRO A N 1
ATOM 1432 C CA . PRO A 1 180 ? 1.063 -1.758 -17.416 1.00 86.56 180 PRO A CA 1
ATOM 1433 C C . PRO A 1 180 ? 0.636 -3.139 -17.927 1.00 86.56 180 PRO A C 1
ATOM 1435 O O . PRO A 1 180 ? 0.558 -4.100 -17.162 1.00 86.56 180 PRO A O 1
ATOM 1438 N N . GLY A 1 181 ? 0.400 -3.250 -19.237 1.00 87.69 181 GLY A N 1
ATOM 1439 C CA . GLY A 1 181 ? -0.099 -4.481 -19.860 1.00 87.69 181 GLY A CA 1
ATOM 1440 C C . GLY A 1 181 ? 0.821 -5.694 -19.686 1.00 87.69 181 GLY A C 1
ATOM 1441 O O . GLY A 1 181 ? 0.327 -6.794 -19.465 1.00 87.69 181 GLY A O 1
ATOM 1442 N N . ASP A 1 182 ? 2.142 -5.500 -19.707 1.00 87.56 182 ASP A N 1
ATOM 1443 C CA . ASP A 1 182 ? 3.126 -6.564 -19.458 1.00 87.56 182 ASP A CA 1
ATOM 1444 C C . ASP A 1 182 ? 3.055 -7.096 -18.017 1.00 87.56 182 ASP A C 1
ATOM 1446 O O . ASP A 1 182 ? 3.261 -8.280 -17.765 1.00 87.56 182 ASP A O 1
ATOM 1450 N N . VAL A 1 183 ? 2.713 -6.231 -17.061 1.00 87.81 183 VAL A N 1
ATOM 1451 C CA . VAL A 1 183 ? 2.526 -6.613 -15.658 1.00 87.81 183 VAL A CA 1
ATOM 1452 C C . VAL A 1 183 ? 1.187 -7.317 -15.452 1.00 87.81 183 VAL A C 1
ATOM 1454 O O . VAL A 1 183 ? 1.118 -8.258 -14.668 1.00 87.81 183 VAL A O 1
ATOM 1457 N N . LEU A 1 184 ? 0.136 -6.903 -16.168 1.00 91.25 184 LEU A N 1
ATOM 1458 C CA . LEU A 1 184 ? -1.158 -7.594 -16.160 1.00 91.25 184 LEU A CA 1
ATOM 1459 C C . LEU A 1 184 ? -1.051 -9.013 -16.734 1.00 91.25 184 LEU A C 1
ATOM 1461 O O . LEU A 1 184 ? -1.596 -9.945 -16.150 1.00 91.25 184 LEU A O 1
ATOM 1465 N N . GLN A 1 185 ? -0.323 -9.189 -17.841 1.00 93.25 185 GLN A N 1
ATOM 1466 C CA . GLN A 1 185 ? -0.095 -10.504 -18.455 1.00 93.25 185 GLN A CA 1
ATOM 1467 C C . GLN A 1 185 ? 0.615 -11.471 -17.498 1.00 93.25 185 GLN A C 1
ATOM 1469 O O . GLN A 1 185 ? 0.246 -12.642 -17.415 1.00 93.25 185 GLN A O 1
ATOM 1474 N N . ASP A 1 186 ? 1.569 -10.959 -16.721 1.00 94.56 186 ASP A N 1
ATOM 1475 C CA . ASP A 1 186 ? 2.353 -11.743 -15.768 1.00 94.56 186 ASP A CA 1
ATOM 1476 C C . ASP A 1 186 ? 1.787 -11.723 -14.336 1.00 94.56 186 ASP A C 1
ATOM 1478 O O . ASP A 1 186 ? 2.434 -12.226 -13.416 1.00 94.56 186 ASP A O 1
ATOM 1482 N N . MET A 1 187 ? 0.591 -11.166 -14.105 1.00 94.19 187 MET A N 1
ATOM 1483 C CA . MET A 1 187 ? 0.054 -10.902 -12.760 1.00 94.19 187 MET A CA 1
ATOM 1484 C C . MET A 1 187 ? 0.049 -12.149 -11.866 1.00 94.19 187 MET A C 1
ATOM 1486 O O . MET A 1 187 ? 0.515 -12.105 -10.728 1.00 94.19 187 MET A O 1
ATOM 1490 N N . ALA A 1 188 ? -0.408 -13.287 -12.396 1.00 96.25 188 ALA A N 1
ATOM 1491 C CA . ALA A 1 188 ? -0.444 -14.554 -11.665 1.00 96.25 188 ALA A CA 1
ATOM 1492 C C . ALA A 1 188 ? 0.955 -15.089 -11.307 1.00 96.25 188 ALA A C 1
ATOM 1494 O O . ALA A 1 188 ? 1.118 -15.761 -10.290 1.00 96.25 188 ALA A O 1
ATOM 1495 N N . HIS A 1 189 ? 1.966 -14.782 -12.124 1.00 95.69 189 HIS A N 1
ATOM 1496 C CA . HIS A 1 189 ? 3.353 -15.163 -11.869 1.00 95.69 189 HIS A CA 1
ATOM 1497 C C . HIS A 1 189 ? 4.023 -14.227 -10.853 1.00 95.69 189 HIS A C 1
ATOM 1499 O O . HIS A 1 189 ? 4.722 -14.685 -9.951 1.00 95.69 189 HIS A O 1
ATOM 1505 N N . ILE A 1 190 ? 3.783 -12.919 -10.974 1.00 93.69 190 ILE A N 1
ATOM 1506 C CA . ILE A 1 190 ? 4.339 -11.880 -10.095 1.00 93.69 190 ILE A CA 1
ATOM 1507 C C . ILE A 1 190 ? 3.725 -11.964 -8.689 1.00 93.69 190 ILE A C 1
ATOM 1509 O O . ILE A 1 190 ? 4.420 -11.790 -7.685 1.00 93.69 190 ILE A O 1
ATOM 1513 N N . ALA A 1 191 ? 2.416 -12.211 -8.616 1.00 94.25 191 ALA A N 1
ATOM 1514 C CA . ALA A 1 191 ? 1.618 -12.105 -7.402 1.00 94.25 191 ALA A CA 1
ATOM 1515 C C . ALA A 1 191 ? 0.677 -13.313 -7.184 1.00 94.25 191 ALA A C 1
ATOM 1517 O O . ALA A 1 191 ? -0.538 -13.136 -7.066 1.00 94.25 191 ALA A O 1
ATOM 1518 N N . PRO A 1 192 ? 1.204 -14.551 -7.063 1.00 97.56 192 PRO A N 1
ATOM 1519 C CA . PRO A 1 192 ? 0.394 -15.760 -6.857 1.00 97.56 192 PRO A CA 1
ATOM 1520 C C . PRO A 1 192 ? -0.471 -15.734 -5.585 1.00 97.56 192 PRO A C 1
ATOM 1522 O O . PRO A 1 192 ? -1.455 -16.471 -5.485 1.00 97.56 192 PRO A O 1
ATOM 1525 N N . MET A 1 193 ? -0.147 -14.883 -4.606 1.00 95.81 193 MET A N 1
ATOM 1526 C CA . MET A 1 193 ? -0.975 -14.689 -3.415 1.00 95.81 193 MET A CA 1
ATOM 1527 C C . MET A 1 193 ? -2.356 -14.115 -3.723 1.00 95.81 193 MET A C 1
ATOM 1529 O O . MET A 1 193 ? -3.255 -14.351 -2.925 1.00 95.81 193 MET A O 1
ATOM 1533 N N . LEU A 1 194 ? -2.558 -13.433 -4.858 1.00 95.44 194 LEU A N 1
ATOM 1534 C CA . LEU A 1 194 ? -3.887 -12.976 -5.279 1.00 95.44 194 LEU A CA 1
ATOM 1535 C C . LEU A 1 194 ? -4.875 -14.148 -5.300 1.00 95.44 194 LEU A C 1
ATOM 1537 O O . LEU A 1 194 ? -5.844 -14.142 -4.544 1.00 95.44 194 LEU A O 1
ATOM 1541 N N . ALA A 1 195 ? -4.547 -15.211 -6.040 1.00 96.69 195 ALA A N 1
ATOM 1542 C CA . ALA A 1 195 ? -5.389 -16.399 -6.137 1.00 96.69 195 ALA A CA 1
ATOM 1543 C C . ALA A 1 195 ? -5.561 -17.109 -4.781 1.00 96.69 195 ALA A C 1
ATOM 1545 O O . ALA A 1 195 ? -6.667 -17.524 -4.438 1.00 96.69 195 ALA A O 1
ATOM 1546 N N . ARG A 1 196 ? -4.496 -17.208 -3.965 1.00 96.38 196 ARG A N 1
ATOM 1547 C CA . ARG A 1 196 ? -4.580 -17.797 -2.607 1.00 96.38 196 ARG A CA 1
ATOM 1548 C C . ARG A 1 196 ? -5.488 -17.006 -1.664 1.00 96.38 196 ARG A C 1
ATOM 1550 O O . ARG A 1 196 ? -6.035 -17.595 -0.737 1.00 96.38 196 ARG A O 1
ATOM 1557 N N . LEU A 1 197 ? -5.620 -15.702 -1.882 1.00 95.12 197 LEU A N 1
ATOM 1558 C CA . LEU A 1 197 ? -6.479 -14.806 -1.110 1.00 95.12 197 LEU A CA 1
ATOM 1559 C C . LEU A 1 197 ? -7.873 -14.644 -1.742 1.00 95.12 197 LEU A C 1
ATOM 1561 O O . LEU A 1 197 ? -8.690 -13.907 -1.207 1.00 95.12 197 LEU A O 1
ATOM 1565 N N . GLY A 1 198 ? -8.168 -15.341 -2.844 1.00 95.69 198 GLY A N 1
ATOM 1566 C CA . GLY A 1 198 ? -9.477 -15.304 -3.504 1.00 95.69 198 GLY A CA 1
ATOM 1567 C C . GLY A 1 198 ? -9.654 -14.190 -4.540 1.00 95.69 198 GLY A C 1
ATOM 1568 O O . GLY A 1 198 ? -10.752 -14.034 -5.062 1.00 95.69 198 GLY A O 1
ATOM 1569 N N . TYR A 1 199 ? -8.598 -13.449 -4.878 1.00 95.19 199 TYR A N 1
ATOM 1570 C CA . TYR A 1 199 ? -8.610 -12.478 -5.972 1.00 95.19 199 TYR A CA 1
ATOM 1571 C C . TYR A 1 199 ? -8.184 -13.160 -7.277 1.00 95.19 199 TYR A C 1
ATOM 1573 O O . TYR A 1 199 ? -7.079 -13.698 -7.359 1.00 95.19 199 TYR A O 1
ATOM 1581 N N . ASP A 1 200 ? -9.032 -13.130 -8.308 1.00 95.69 200 ASP A N 1
ATOM 1582 C CA . ASP A 1 200 ? -8.675 -13.654 -9.632 1.00 95.69 200 ASP A CA 1
ATOM 1583 C C . ASP A 1 200 ? -7.583 -12.768 -10.271 1.00 95.69 200 ASP A C 1
ATOM 1585 O O . ASP A 1 200 ? -7.861 -11.611 -10.599 1.00 95.69 200 ASP A O 1
ATOM 1589 N N . PRO A 1 201 ? -6.345 -13.271 -10.466 1.00 94.50 201 PRO A N 1
ATOM 1590 C CA . PRO A 1 201 ? -5.251 -12.472 -11.017 1.00 94.50 201 PRO A CA 1
ATOM 1591 C C . PRO A 1 201 ? -5.446 -12.112 -12.499 1.00 94.50 201 PRO A C 1
ATOM 1593 O O . PRO A 1 201 ? -4.688 -11.292 -13.016 1.00 94.50 201 PRO A O 1
ATOM 1596 N N . TYR A 1 202 ? -6.429 -12.707 -13.182 1.00 93.00 202 TYR A N 1
ATOM 1597 C CA . TYR A 1 202 ? -6.755 -12.434 -14.582 1.00 93.00 202 TYR A CA 1
ATOM 1598 C C . TYR A 1 202 ? -7.988 -11.536 -14.752 1.00 93.00 202 TYR A C 1
ATOM 1600 O O . TYR A 1 202 ? -8.220 -11.020 -15.848 1.00 93.00 202 TYR A O 1
ATOM 1608 N N . ALA A 1 203 ? -8.760 -11.297 -13.688 1.00 87.88 203 ALA A N 1
ATOM 1609 C CA . ALA A 1 203 ? -9.941 -10.444 -13.742 1.00 87.88 203 ALA A CA 1
ATOM 1610 C C . ALA A 1 203 ? -9.571 -8.953 -13.656 1.00 87.88 203 ALA A C 1
ATOM 1612 O O . ALA A 1 203 ? -8.940 -8.495 -12.705 1.00 87.88 203 ALA A O 1
ATOM 1613 N N . ASN A 1 204 ? -10.003 -8.173 -14.648 1.00 82.12 204 ASN A N 1
ATOM 1614 C CA . ASN A 1 204 ? -9.884 -6.714 -14.676 1.00 82.12 204 ASN A CA 1
ATOM 1615 C C . ASN A 1 204 ? -11.164 -6.101 -15.281 1.00 82.12 204 ASN A C 1
ATOM 1617 O O . ASN A 1 204 ? -11.270 -6.050 -16.509 1.00 82.12 204 ASN A O 1
ATOM 1621 N N . PRO A 1 205 ? -12.135 -5.631 -14.467 1.00 73.75 205 PRO A N 1
ATOM 1622 C CA . PRO A 1 205 ? -12.130 -5.539 -13.000 1.00 73.75 205 PRO A CA 1
ATOM 1623 C C . PRO A 1 205 ? -12.293 -6.896 -12.291 1.00 73.75 205 PRO A C 1
ATOM 1625 O O . PRO A 1 205 ? -12.959 -7.783 -12.825 1.00 73.75 205 PRO A O 1
ATOM 1628 N N . PRO A 1 206 ? -11.763 -7.053 -11.068 1.00 78.12 206 PRO A N 1
ATOM 1629 C CA . PRO A 1 206 ? -12.176 -8.132 -10.175 1.00 78.12 206 PRO A CA 1
ATOM 1630 C C . PRO A 1 206 ? -13.605 -7.912 -9.653 1.00 78.12 206 PRO A C 1
ATOM 1632 O O . PRO A 1 206 ? -14.089 -6.782 -9.564 1.00 78.12 206 PRO A O 1
ATOM 1635 N N . ASN A 1 207 ? -14.268 -9.009 -9.284 1.00 84.38 207 ASN A N 1
ATOM 1636 C CA . ASN A 1 207 ? -15.543 -8.985 -8.569 1.00 84.38 207 ASN A CA 1
ATOM 1637 C C . ASN A 1 207 ? -15.266 -9.133 -7.068 1.00 84.38 207 ASN A C 1
ATOM 1639 O O . ASN A 1 207 ? -14.863 -10.213 -6.631 1.00 84.38 207 ASN A O 1
ATOM 1643 N N . TYR A 1 208 ? -15.397 -8.025 -6.339 1.00 87.12 208 TYR A N 1
ATOM 1644 C CA . TYR A 1 208 ? -15.019 -7.899 -4.932 1.00 87.12 208 TYR A CA 1
ATOM 1645 C C . TYR A 1 208 ? -16.029 -8.480 -3.953 1.00 87.12 208 TYR A C 1
ATOM 1647 O O . TYR A 1 208 ? -17.251 -8.338 -4.176 1.00 87.12 208 TYR A O 1
#

InterPro domains:
  IPR026634 Protein-tyrosine sulfotransferase-like [PTHR12788] (79-208)
  IPR027417 P-loop containing nucleoside triphosphate hydrolase [G3DSA:3.40.50.300] (1-80)
  IPR027417 P-loop containing nucleoside triphosphate hydrolase [G3DSA:3.40.50.300] (81-208)
  IPR027417 P-loop containing nucleoside triphosphate hydrolase [SSF52540] (2-204)

Radius of gyration: 22.9 Å; chains: 1; bounding box: 60×39×47 Å

Organism: Merops nubicus (NCBI:txid57421)

pLDDT: mean 86.68, std 10.17, range [51.06, 98.38]

Sequence (208 aa):
GEETRIIPRLLAMRQAWARSGREKMRLDEAGVTDQVLDAAMQAFILEVIAKHGEPARYLCNKDPFTLKSSVYLARLFPNSYRDCLSKWNKAIEVMYSQCLEVGRARCLPVYYEQLVLHPERSLRAIVDFLGISWSDAVLHHEELIGKPGGVSLSKIERSTDQVIKPVNMEALSKWIGHIPGDVLQDMAHIAPMLARLGYDPYANPPNY

Foldseek 3Di:
DDAPVVLLVLLVVVVVCVPDPVSVVVCVVVVVHPVVSLVVSLVVVCCCQCPVDDHDLDTDHDHPNCVVCVVVVCVSDVPAVLVVQLSVQVVVVVVVVVLPVVHPLVHDDQDPQCCLVPVVVRVVVVCVSVVHDDDCVSQVLLVFEPHVVGDDDDPPDPCRVVSNDGRHDPPVQPCQPVHDPVCLVCQCVSHVVCVVVPHDSNDRVTDD